Protein AF-0000000067001662 (afdb_homodimer)

Structure (mmCIF, N/CA/C/O backbone):
data_AF-0000000067001662-model_v1
#
loop_
_entity.id
_entity.type
_entity.pdbx_description
1 polymer 'Putative glutathione-dependent formaldehyde-activating'
#
loop_
_atom_site.group_PDB
_atom_site.id
_atom_site.type_symbol
_atom_site.label_atom_id
_atom_site.label_alt_id
_atom_site.label_comp_id
_atom_site.label_asym_id
_atom_site.label_entity_id
_atom_site.label_seq_id
_atom_site.pdbx_PDB_ins_code
_atom_site.Cartn_x
_atom_site.Cartn_y
_atom_site.Cartn_z
_atom_site.occupancy
_atom_site.B_iso_or_equiv
_atom_site.auth_seq_id
_atom_site.auth_comp_id
_atom_site.auth_asym_id
_atom_site.auth_atom_id
_atom_site.pdbx_PDB_model_num
ATOM 1 N N . MET A 1 1 ? -0.352 -7.758 -18.812 1 96.81 1 MET A N 1
ATOM 2 C CA . MET A 1 1 ? -0.428 -6.426 -18.219 1 96.81 1 MET A CA 1
ATOM 3 C C . MET A 1 1 ? 0.962 -5.906 -17.859 1 96.81 1 MET A C 1
ATOM 5 O O . MET A 1 1 ? 1.881 -6.691 -17.625 1 96.81 1 MET A O 1
ATOM 9 N N . GLU A 1 2 ? 1.113 -4.609 -17.844 1 98.06 2 GLU A N 1
ATOM 10 C CA . GLU A 1 2 ? 2.4 -3.961 -17.625 1 98.06 2 GLU A CA 1
ATOM 11 C C . GLU A 1 2 ? 2.256 -2.773 -16.672 1 98.06 2 GLU A C 1
ATOM 13 O O . GLU A 1 2 ? 1.192 -2.152 -16.609 1 98.06 2 GLU A O 1
ATOM 18 N N . GLY A 1 3 ? 3.348 -2.584 -15.922 1 98 3 GLY A N 1
ATOM 19 C CA . GLY A 1 3 ? 3.393 -1.457 -15.008 1 98 3 GLY A CA 1
ATOM 20 C C . GLY A 1 3 ? 4.805 -1.034 -14.648 1 98 3 GLY A C 1
ATOM 21 O O . GLY A 1 3 ? 5.773 -1.695 -15.031 1 98 3 GLY A O 1
ATOM 22 N N . GLU A 1 4 ? 4.918 0.111 -14.094 1 98.06 4 GLU A N 1
ATOM 23 C CA . GLU A 1 4 ? 6.195 0.63 -13.617 1 98.06 4 GLU A CA 1
ATOM 24 C C . GLU A 1 4 ? 6.055 1.269 -12.234 1 98.06 4 GLU A C 1
ATOM 26 O O . GLU A 1 4 ? 4.973 1.723 -11.867 1 98.06 4 GLU A O 1
ATOM 31 N N . CYS A 1 5 ? 7.168 1.217 -11.5 1 97.69 5 CYS A N 1
ATOM 32 C CA . CYS A 1 5 ? 7.133 1.826 -10.18 1 97.69 5 CYS A CA 1
ATOM 33 C C . CYS A 1 5 ? 7.062 3.346 -10.281 1 97.69 5 CYS A C 1
ATOM 35 O O . CYS A 1 5 ? 7.039 3.898 -11.383 1 97.69 5 CYS A O 1
ATOM 37 N N . LEU A 1 6 ? 6.98 3.988 -9.242 1 94.44 6 LEU A N 1
ATOM 38 C CA . LEU A 1 6 ? 6.73 5.422 -9.156 1 94.44 6 LEU A CA 1
ATOM 39 C C . LEU A 1 6 ? 7.848 6.211 -9.828 1 94.44 6 LEU A C 1
ATOM 41 O O . LEU A 1 6 ? 7.586 7.172 -10.555 1 94.44 6 LEU A O 1
ATOM 45 N N . CYS A 1 7 ? 9.086 5.848 -9.617 1 93.69 7 CYS A N 1
ATOM 46 C CA . CYS A 1 7 ? 10.234 6.566 -10.164 1 93.69 7 CYS A CA 1
ATOM 47 C C . CYS A 1 7 ? 10.562 6.078 -11.57 1 93.69 7 CYS A C 1
ATOM 49 O O . CYS A 1 7 ? 11.453 6.613 -12.227 1 93.69 7 CYS A O 1
ATOM 51 N N . LYS A 1 8 ? 9.945 4.98 -11.945 1 95.25 8 LYS A N 1
ATOM 52 C CA . LYS A 1 8 ? 10.047 4.43 -13.289 1 95.25 8 LYS A CA 1
ATOM 53 C C . LYS A 1 8 ? 11.344 3.646 -13.469 1 95.25 8 LYS A C 1
ATOM 55 O O . LYS A 1 8 ? 11.664 3.223 -14.578 1 95.25 8 LYS A O 1
ATOM 60 N N . ALA A 1 9 ? 12.062 3.43 -12.438 1 96.75 9 ALA A N 1
ATOM 61 C CA . ALA A 1 9 ? 13.289 2.646 -12.516 1 96.75 9 ALA A CA 1
ATOM 62 C C . ALA A 1 9 ? 12.984 1.172 -12.766 1 96.75 9 ALA A C 1
ATOM 64 O O . ALA A 1 9 ? 13.797 0.457 -13.359 1 96.75 9 ALA A O 1
ATOM 65 N N . VAL A 1 10 ? 11.852 0.683 -12.336 1 98.44 10 VAL A N 1
ATOM 66 C CA . VAL A 1 10 ? 11.492 -0.726 -12.445 1 98.44 10 VAL A CA 1
ATOM 67 C C . VAL A 1 10 ? 10.211 -0.865 -13.273 1 98.44 10 VAL A C 1
ATOM 69 O O . VAL A 1 10 ? 9.219 -0.192 -13 1 98.44 10 VAL A O 1
ATOM 72 N N . ALA A 1 11 ? 10.258 -1.613 -14.234 1 98.62 11 ALA A N 1
ATOM 73 C CA . ALA A 1 11 ? 9.086 -1.993 -15.023 1 98.62 11 ALA A CA 1
ATOM 74 C C . ALA A 1 11 ? 8.828 -3.492 -14.93 1 98.62 11 ALA A C 1
ATOM 76 O O . ALA A 1 11 ? 9.766 -4.293 -14.875 1 98.62 11 ALA A O 1
ATOM 77 N N . VAL A 1 12 ? 7.578 -3.873 -14.922 1 98.75 12 VAL A N 1
ATOM 78 C CA . VAL A 1 12 ? 7.16 -5.266 -14.812 1 98.75 12 VAL A CA 1
ATOM 79 C C . VAL A 1 12 ? 6.141 -5.586 -15.906 1 98.75 12 VAL A C 1
ATOM 81 O O . VAL A 1 12 ? 5.238 -4.785 -16.172 1 98.75 12 VAL A O 1
ATOM 84 N N . LYS A 1 13 ? 6.293 -6.652 -16.469 1 98.69 13 LYS A N 1
ATOM 85 C CA . LYS A 1 13 ? 5.363 -7.152 -17.484 1 98.69 13 LYS A CA 1
ATOM 86 C C . LYS A 1 13 ? 4.875 -8.555 -17.125 1 98.69 13 LYS A C 1
ATOM 88 O O . LYS A 1 13 ? 5.68 -9.43 -16.812 1 98.69 13 LYS A O 1
ATOM 93 N N . VAL A 1 14 ? 3.572 -8.734 -17.156 1 98.44 14 VAL A N 1
ATOM 94 C CA . VAL A 1 14 ? 2.955 -10.031 -16.891 1 98.44 14 VAL A CA 1
ATOM 95 C C . VAL A 1 14 ? 2.365 -10.602 -18.172 1 98.44 14 VAL A C 1
ATOM 97 O O . VAL A 1 14 ? 1.503 -9.984 -18.797 1 98.44 14 VAL A O 1
ATOM 100 N N . ASN A 1 15 ? 2.877 -11.812 -18.531 1 97.88 15 ASN A N 1
ATOM 101 C CA . ASN A 1 15 ? 2.41 -12.5 -19.719 1 97.88 15 ASN A CA 1
ATOM 102 C C . ASN A 1 15 ? 1.449 -13.633 -19.375 1 97.88 15 ASN A C 1
ATOM 104 O O . ASN A 1 15 ? 1.864 -14.789 -19.25 1 97.88 15 ASN A O 1
ATOM 108 N N . ASP A 1 16 ? 0.261 -13.344 -19.219 1 96.12 16 ASP A N 1
ATOM 109 C CA . ASP A 1 16 ? -0.825 -14.281 -18.953 1 96.12 16 ASP A CA 1
ATOM 110 C C . ASP A 1 16 ? -2.109 -13.852 -19.656 1 96.12 16 ASP A C 1
ATOM 112 O O . ASP A 1 16 ? -2.688 -12.812 -19.328 1 96.12 16 ASP A O 1
ATOM 116 N N . ASP A 1 17 ? -2.607 -14.617 -20.516 1 92.19 17 ASP A N 1
ATOM 117 C CA . ASP A 1 17 ? -3.74 -14.266 -21.375 1 92.19 17 ASP A CA 1
ATOM 118 C C . ASP A 1 17 ? -5.062 -14.445 -20.625 1 92.19 17 ASP A C 1
ATOM 120 O O . ASP A 1 17 ? -6.121 -14.07 -21.125 1 92.19 17 ASP A O 1
ATOM 124 N N . ASN A 1 18 ? -5.004 -14.922 -19.484 1 92.75 18 ASN A N 1
ATOM 125 C CA . ASN A 1 18 ? -6.238 -15.219 -18.766 1 92.75 18 ASN A CA 1
ATOM 126 C C . ASN A 1 18 ? -6.406 -14.297 -17.547 1 92.75 18 ASN A C 1
ATOM 128 O O . ASN A 1 18 ? -7.227 -14.57 -16.672 1 92.75 18 ASN A O 1
ATOM 132 N N . LEU A 1 19 ? -5.734 -13.195 -17.484 1 94.5 19 LEU A N 1
ATOM 133 C CA . LEU A 1 19 ? -5.789 -12.312 -16.328 1 94.5 19 LEU A CA 1
ATOM 134 C C . LEU A 1 19 ? -7.152 -11.633 -16.219 1 94.5 19 LEU A C 1
ATOM 136 O O . LEU A 1 19 ? -7.637 -11.383 -15.109 1 94.5 19 LEU A O 1
ATOM 140 N N . PHE A 1 20 ? -7.75 -11.336 -17.359 1 94.81 20 PHE A N 1
ATOM 141 C CA . PHE A 1 20 ? -8.977 -10.555 -17.375 1 94.81 20 PHE A CA 1
ATOM 142 C C . PHE A 1 20 ? -10.117 -11.336 -18.016 1 94.81 20 PHE A C 1
ATOM 144 O O . PHE A 1 20 ? -11.047 -10.75 -18.562 1 94.81 20 PHE A O 1
ATOM 151 N N . GLY A 1 21 ? -9.977 -12.633 -17.969 1 91.75 21 GLY A N 1
ATOM 152 C CA . GLY A 1 21 ? -11.031 -13.492 -18.484 1 91.75 21 GLY A CA 1
ATOM 153 C C . GLY A 1 21 ? -12.172 -13.68 -17.5 1 91.75 21 GLY A C 1
ATOM 154 O O . GLY A 1 21 ? -12.445 -12.805 -16.672 1 91.75 21 GLY A O 1
ATOM 155 N N . GLU A 1 22 ? -12.828 -14.766 -17.562 1 91.88 22 GLU A N 1
ATOM 156 C CA . GLU A 1 22 ? -14 -15.047 -16.734 1 91.88 22 GLU A CA 1
ATOM 157 C C . GLU A 1 22 ? -13.602 -15.445 -15.32 1 91.88 22 GLU A C 1
ATOM 159 O O . GLU A 1 22 ? -14.359 -15.234 -14.375 1 91.88 22 GLU A O 1
ATOM 164 N N . GLN A 1 23 ? -12.438 -15.938 -15.312 1 94.12 23 GLN A N 1
ATOM 165 C CA . GLN A 1 23 ? -11.984 -16.391 -14 1 94.12 23 GLN A CA 1
ATOM 166 C C . GLN A 1 23 ? -11.406 -15.234 -13.188 1 94.12 23 GLN A C 1
ATOM 168 O O . GLN A 1 23 ? -10.648 -14.414 -13.719 1 94.12 23 GLN A O 1
ATOM 173 N N . ARG A 1 24 ? -11.773 -15.164 -11.992 1 96.56 24 ARG A N 1
ATOM 174 C CA . ARG A 1 24 ? -11.195 -14.195 -11.062 1 96.56 24 ARG A CA 1
ATOM 175 C C . ARG A 1 24 ? -9.75 -14.547 -10.742 1 96.56 24 ARG A C 1
ATOM 177 O O . ARG A 1 24 ? -9.406 -15.719 -10.578 1 96.56 24 ARG A O 1
ATOM 184 N N . ARG A 1 25 ? -8.938 -13.531 -10.734 1 96.81 25 ARG A N 1
ATOM 185 C CA . ARG A 1 25 ? -7.516 -13.688 -10.445 1 96.81 25 ARG A CA 1
ATOM 186 C C . ARG A 1 25 ? -7.055 -12.688 -9.391 1 96.81 25 ARG A C 1
ATOM 188 O O . ARG A 1 25 ? -7.496 -11.539 -9.391 1 96.81 25 ARG A O 1
ATOM 195 N N . GLY A 1 26 ? -6.234 -13.141 -8.477 1 96.38 26 GLY A N 1
ATOM 196 C CA . GLY A 1 26 ? -5.73 -12.281 -7.414 1 96.38 26 GLY A CA 1
ATOM 197 C C . GLY A 1 26 ? -6.508 -12.414 -6.117 1 96.38 26 GLY A C 1
ATOM 198 O O . GLY A 1 26 ? -7.492 -13.156 -6.051 1 96.38 26 GLY A O 1
ATOM 199 N N . HIS A 1 27 ? -5.992 -11.742 -5.094 1 97.62 27 HIS A N 1
ATOM 200 C CA . HIS A 1 27 ? -6.656 -11.844 -3.799 1 97.62 27 HIS A CA 1
ATOM 201 C C . HIS A 1 27 ? -6.332 -10.641 -2.92 1 97.62 27 HIS A C 1
ATOM 203 O O . HIS A 1 27 ? -5.32 -9.969 -3.129 1 97.62 27 HIS A O 1
ATOM 209 N N . ILE A 1 28 ? -7.211 -10.414 -1.993 1 98.38 28 ILE A N 1
ATOM 210 C CA . ILE A 1 28 ? -7.09 -9.383 -0.973 1 98.38 28 ILE A CA 1
ATOM 211 C C . ILE A 1 28 ? -6.664 -10.008 0.352 1 98.38 28 ILE A C 1
ATOM 213 O O . ILE A 1 28 ? -7.258 -11 0.797 1 98.38 28 ILE A O 1
ATOM 217 N N . CYS A 1 29 ? -5.648 -9.492 0.908 1 97.94 29 CYS A N 1
ATOM 218 C CA . CYS A 1 29 ? -5.172 -10.047 2.172 1 97.94 29 CYS A CA 1
ATOM 219 C C . CYS A 1 29 ? -5.176 -8.984 3.266 1 97.94 29 CYS A C 1
ATOM 221 O O . CYS A 1 29 ? -4.527 -7.945 3.129 1 97.94 29 CYS A O 1
ATOM 223 N N . HIS A 1 30 ? -5.797 -9.234 4.363 1 98.25 30 HIS A N 1
ATOM 224 C CA . HIS A 1 30 ? -5.969 -8.273 5.445 1 98.25 30 HIS A CA 1
ATOM 225 C C . HIS A 1 30 ? -4.996 -8.547 6.586 1 98.25 30 HIS A C 1
ATOM 227 O O . HIS A 1 30 ? -5.141 -7.992 7.68 1 98.25 30 HIS A O 1
ATOM 233 N N . CYS A 1 31 ? -3.988 -9.414 6.402 1 96.06 31 CYS A N 1
ATOM 234 C CA . CYS A 1 31 ? -3.068 -9.672 7.504 1 96.06 31 CYS A CA 1
ATOM 235 C C . CYS A 1 31 ? -2.234 -8.438 7.824 1 96.06 31 CYS A C 1
ATOM 237 O O . CYS A 1 31 ? -2.16 -7.508 7.02 1 96.06 31 CYS A O 1
ATOM 239 N N . ASN A 1 32 ? -1.614 -8.422 8.93 1 95.31 32 ASN A N 1
ATOM 240 C CA . ASN A 1 32 ? -0.849 -7.27 9.383 1 95.31 32 ASN A CA 1
ATOM 241 C C . ASN A 1 32 ? 0.294 -6.938 8.43 1 95.31 32 ASN A C 1
ATOM 243 O O . ASN A 1 32 ? 0.558 -5.766 8.148 1 95.31 32 ASN A O 1
ATOM 247 N N . ASN A 1 33 ? 0.993 -7.93 7.91 1 94.12 33 ASN A N 1
ATOM 248 C CA . ASN A 1 33 ? 2.125 -7.688 7.023 1 94.12 33 ASN A CA 1
ATOM 249 C C . ASN A 1 33 ? 1.685 -7.031 5.719 1 94.12 33 ASN A C 1
ATOM 251 O O . ASN A 1 33 ? 2.316 -6.082 5.254 1 94.12 33 ASN A O 1
ATOM 255 N N . CYS A 1 34 ? 0.575 -7.5 5.148 1 97.06 34 CYS A N 1
ATOM 256 C CA . CYS A 1 34 ? 0.09 -6.93 3.898 1 97.06 34 CYS A CA 1
ATOM 257 C C . CYS A 1 34 ? -0.397 -5.5 4.105 1 97.06 34 CYS A C 1
ATOM 259 O O . CYS A 1 34 ? -0.227 -4.648 3.229 1 97.06 34 CYS A O 1
ATOM 261 N N . ARG A 1 35 ? -0.987 -5.25 5.285 1 98.19 35 ARG A N 1
ATOM 262 C CA . ARG A 1 35 ? -1.4 -3.887 5.59 1 98.19 35 ARG A CA 1
ATOM 263 C C . ARG A 1 35 ? -0.195 -2.955 5.676 1 98.19 35 ARG A C 1
ATOM 265 O O . ARG A 1 35 ? -0.222 -1.848 5.133 1 98.19 35 ARG A O 1
ATOM 272 N N . LYS A 1 36 ? 0.812 -3.43 6.312 1 97.75 36 LYS A N 1
ATOM 273 C CA . LYS A 1 36 ? 2.014 -2.611 6.449 1 97.75 36 LYS A CA 1
ATOM 274 C C . LYS A 1 36 ? 2.668 -2.363 5.094 1 97.75 36 LYS A C 1
ATOM 276 O O . LYS A 1 36 ? 3.008 -1.227 4.758 1 97.75 36 LYS A O 1
ATOM 281 N N . VAL A 1 37 ? 2.832 -3.391 4.266 1 97.5 37 VAL A N 1
ATOM 282 C CA . VAL A 1 37 ? 3.457 -3.27 2.955 1 97.5 37 VAL A CA 1
ATOM 283 C C . VAL A 1 37 ? 2.646 -2.312 2.082 1 97.5 37 VAL A C 1
ATOM 285 O O . VAL A 1 37 ? 3.213 -1.494 1.355 1 97.5 37 VAL A O 1
ATOM 288 N N . ALA A 1 38 ? 1.345 -2.389 2.199 1 98.44 38 ALA A N 1
ATOM 289 C CA . ALA A 1 38 ? 0.451 -1.574 1.38 1 98.44 38 ALA A CA 1
ATOM 290 C C . ALA A 1 38 ? 0.344 -0.155 1.93 1 98.44 38 ALA A C 1
ATOM 292 O O . ALA A 1 38 ? -0.059 0.766 1.215 1 98.44 38 ALA A O 1
ATOM 293 N N . GLY A 1 39 ? 0.65 0.064 3.201 1 98.25 39 GLY A N 1
ATOM 294 C CA . GLY A 1 39 ? 0.405 1.344 3.848 1 98.25 39 GLY A CA 1
ATOM 295 C C . GLY A 1 39 ? -1.069 1.634 4.055 1 98.25 39 GLY A C 1
ATOM 296 O O . GLY A 1 39 ? -1.484 2.795 4.062 1 98.25 39 GLY A O 1
ATOM 297 N N . GLY A 1 40 ? -1.881 0.619 4.176 1 98.31 40 GLY A N 1
ATOM 298 C CA . GLY A 1 40 ? -3.32 0.812 4.242 1 98.31 40 GLY A CA 1
ATOM 299 C C . GLY A 1 40 ? -4.043 -0.333 4.926 1 98.31 40 GLY A C 1
ATOM 300 O O . GLY A 1 40 ? -3.627 -0.791 5.992 1 98.31 40 GLY A O 1
ATOM 301 N N . ILE A 1 41 ? -5.168 -0.781 4.352 1 98.62 41 ILE A N 1
ATOM 302 C CA . ILE A 1 41 ? -6.066 -1.644 5.109 1 98.62 41 ILE A CA 1
ATOM 303 C C . ILE A 1 41 ? -5.973 -3.076 4.586 1 98.62 41 ILE A C 1
ATOM 305 O O . ILE A 1 41 ? -6.488 -4.008 5.211 1 98.62 41 ILE A O 1
ATOM 309 N N . PHE A 1 42 ? -5.352 -3.357 3.465 1 98.69 42 PHE A N 1
ATOM 310 C CA . PHE A 1 42 ? -5.133 -4.695 2.93 1 98.69 42 PHE A CA 1
ATOM 311 C C . PHE A 1 42 ? -4.121 -4.664 1.791 1 98.69 42 PHE A C 1
ATOM 313 O O . PHE A 1 42 ? -3.797 -3.594 1.272 1 98.69 42 PHE A O 1
ATOM 320 N N . GLY A 1 43 ? -3.584 -5.781 1.473 1 98.44 43 GLY A N 1
ATOM 321 C CA . GLY A 1 43 ? -2.801 -5.965 0.261 1 98.44 43 GLY A CA 1
ATOM 322 C C . GLY A 1 43 ? -3.617 -6.492 -0.903 1 98.44 43 GLY A C 1
ATOM 323 O O . GLY A 1 43 ? -4.609 -7.199 -0.702 1 98.44 43 GLY A O 1
ATOM 324 N N . VAL A 1 44 ? -3.227 -6.129 -2.078 1 98.81 44 VAL A N 1
ATOM 325 C CA . VAL A 1 44 ? -3.791 -6.648 -3.318 1 98.81 44 VAL A CA 1
ATOM 326 C C . VAL A 1 44 ? -2.723 -7.418 -4.094 1 98.81 44 VAL A C 1
ATOM 328 O O . VAL A 1 44 ? -1.737 -6.836 -4.547 1 98.81 44 VAL A O 1
ATOM 331 N N . ASN A 1 45 ? -2.971 -8.711 -4.254 1 98.38 45 ASN A N 1
ATOM 332 C CA . ASN A 1 45 ? -1.897 -9.602 -4.684 1 98.38 45 ASN A CA 1
ATOM 333 C C . ASN A 1 45 ? -2.344 -10.508 -5.828 1 98.38 45 ASN A C 1
ATOM 335 O O . ASN A 1 45 ? -3.533 -10.797 -5.969 1 98.38 45 ASN A O 1
ATOM 339 N N . LEU A 1 46 ? -1.394 -10.922 -6.605 1 98.19 46 LEU A N 1
ATOM 340 C CA . LEU A 1 46 ? -1.577 -11.938 -7.633 1 98.19 46 LEU A CA 1
ATOM 341 C C . LEU A 1 46 ? -0.488 -13 -7.543 1 98.19 46 LEU A C 1
ATOM 343 O O . LEU A 1 46 ? 0.692 -12.703 -7.746 1 98.19 46 LEU A O 1
ATOM 347 N N . THR A 1 47 ? -0.852 -14.18 -7.156 1 96.62 47 THR A N 1
ATOM 348 C CA . THR A 1 47 ? 0.069 -15.305 -7.234 1 96.62 47 THR A CA 1
ATOM 349 C C . THR A 1 47 ? 0.138 -15.852 -8.656 1 96.62 47 THR A C 1
ATOM 351 O O . THR A 1 47 ? -0.884 -16.234 -9.227 1 96.62 47 THR A O 1
ATOM 354 N N . ILE A 1 48 ? 1.321 -15.898 -9.211 1 97.56 48 ILE A N 1
ATOM 355 C CA . ILE A 1 48 ? 1.455 -16.266 -10.617 1 97.56 48 ILE A CA 1
ATOM 356 C C . ILE A 1 48 ? 2.783 -16.984 -10.836 1 97.56 48 ILE A C 1
ATOM 358 O O . ILE A 1 48 ? 3.729 -16.812 -10.062 1 97.56 48 ILE A O 1
ATOM 362 N N . GLU A 1 49 ? 2.857 -17.75 -11.844 1 97.38 49 GLU A N 1
ATOM 363 C CA . GLU A 1 49 ? 4.102 -18.422 -12.188 1 97.38 49 GLU A CA 1
ATOM 364 C C . GLU A 1 49 ? 5.211 -17.422 -12.484 1 97.38 49 GLU A C 1
ATOM 366 O O . GLU A 1 49 ? 4.996 -16.453 -13.211 1 97.38 49 GLU A O 1
ATOM 371 N N . GLU A 1 50 ? 6.336 -17.688 -11.969 1 96.94 50 GLU A N 1
ATOM 372 C CA . GLU A 1 50 ? 7.477 -16.781 -12.117 1 96.94 50 GLU A CA 1
ATOM 373 C C . GLU A 1 50 ? 7.84 -16.578 -13.586 1 96.94 50 GLU A C 1
ATOM 375 O O . GLU A 1 50 ? 8.266 -15.5 -13.984 1 96.94 50 GLU A O 1
ATOM 380 N N . GLU A 1 51 ? 7.676 -17.609 -14.438 1 97.44 51 GLU A N 1
ATOM 381 C CA . GLU A 1 51 ? 8.062 -17.547 -15.844 1 97.44 51 GLU A CA 1
ATOM 382 C C . GLU A 1 51 ? 7.184 -16.578 -16.625 1 97.44 51 GLU A C 1
ATOM 384 O O . GLU A 1 51 ? 7.527 -16.172 -17.734 1 97.44 51 GLU A O 1
ATOM 389 N N . LYS A 1 52 ? 6.059 -16.203 -16.078 1 98.44 52 LYS A N 1
ATOM 390 C CA . LYS A 1 52 ? 5.141 -15.297 -16.766 1 98.44 52 LYS A CA 1
ATOM 391 C C . LYS A 1 52 ? 5.434 -13.836 -16.422 1 98.44 52 LYS A C 1
ATOM 393 O O . LYS A 1 52 ? 4.77 -12.93 -16.906 1 98.44 52 LYS A O 1
ATOM 398 N N . VAL A 1 53 ? 6.395 -13.609 -15.586 1 98.44 53 VAL A N 1
ATOM 399 C CA . VAL A 1 53 ? 6.727 -12.266 -15.125 1 98.44 53 VAL A CA 1
ATOM 400 C C . VAL A 1 53 ? 8.086 -11.852 -15.688 1 98.44 53 VAL A C 1
ATOM 402 O O . VAL A 1 53 ? 9.078 -12.57 -15.523 1 98.44 53 VAL A O 1
ATOM 405 N N . GLU A 1 54 ? 8.078 -10.695 -16.297 1 98.25 54 GLU A N 1
ATOM 406 C CA . GLU A 1 54 ? 9.305 -10.133 -16.859 1 98.25 54 GLU A CA 1
ATOM 407 C C . GLU A 1 54 ? 9.602 -8.75 -16.266 1 98.25 54 GLU A C 1
ATOM 409 O O . GLU A 1 54 ? 8.68 -8.023 -15.906 1 98.25 54 GLU A O 1
ATOM 414 N N . PHE A 1 55 ? 10.828 -8.438 -16.219 1 98.19 55 PHE A N 1
ATOM 415 C CA . PHE A 1 55 ? 11.297 -7.113 -15.844 1 98.19 55 PHE A CA 1
ATOM 416 C C . PHE A 1 55 ? 12.039 -6.453 -17 1 98.19 55 PHE A C 1
ATOM 418 O O . PHE A 1 55 ? 13.266 -6.484 -17.062 1 98.19 55 PHE A O 1
ATOM 425 N N . PRO A 1 56 ? 11.305 -5.84 -17.844 1 98.12 56 PRO A N 1
ATOM 426 C CA . PRO A 1 56 ? 11.953 -5.191 -19 1 98.12 56 PRO A CA 1
ATOM 427 C C . PRO A 1 56 ? 13 -4.16 -18.578 1 98.12 56 PRO A C 1
ATOM 429 O O . PRO A 1 56 ? 13.914 -3.861 -19.359 1 98.12 56 PRO A O 1
ATOM 432 N N . LYS A 1 57 ? 12.789 -3.617 -17.344 1 96.38 57 LYS A N 1
ATOM 433 C CA . LYS A 1 57 ? 13.711 -2.6 -16.859 1 96.38 57 LYS A CA 1
ATOM 434 C C . LYS A 1 57 ? 13.844 -2.658 -15.336 1 96.38 57 LYS A C 1
ATOM 436 O O . LYS A 1 57 ? 12.852 -2.869 -14.633 1 96.38 57 LYS A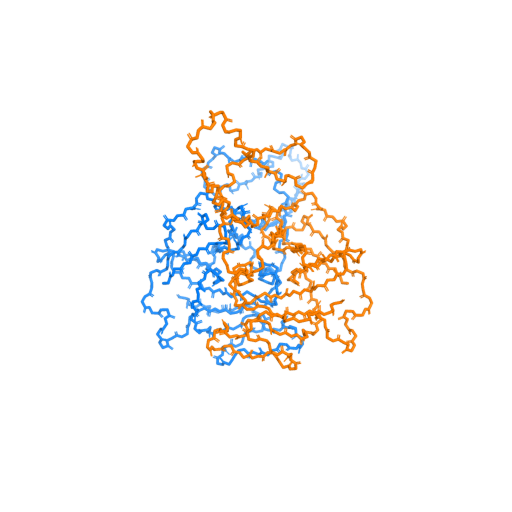 O 1
ATOM 441 N N . GLY A 1 58 ? 15.133 -2.512 -14.828 1 96.62 58 GLY A N 1
ATOM 442 C CA . GLY A 1 58 ? 15.344 -2.08 -13.453 1 96.62 58 GLY A CA 1
ATOM 443 C C . GLY A 1 58 ? 15.367 -3.229 -12.461 1 96.62 58 GLY A C 1
ATOM 444 O O . GLY A 1 58 ? 15.141 -3.025 -11.266 1 96.62 58 GLY A O 1
ATOM 445 N N . LYS A 1 59 ? 15.523 -4.449 -12.93 1 94.25 59 LYS A N 1
ATOM 446 C CA . LYS A 1 59 ? 15.609 -5.566 -11.992 1 94.25 59 LYS A CA 1
ATOM 447 C C . LYS A 1 59 ? 16.703 -5.328 -10.945 1 94.25 59 LYS A C 1
ATOM 449 O O . LYS A 1 59 ? 16.547 -5.73 -9.789 1 94.25 59 LYS A O 1
ATOM 454 N N . ASP A 1 60 ? 17.75 -4.594 -11.297 1 95.44 60 ASP A N 1
ATOM 455 C CA . ASP A 1 60 ? 18.875 -4.312 -10.406 1 95.44 60 ASP A CA 1
ATOM 456 C C . ASP A 1 60 ? 18.516 -3.234 -9.391 1 95.44 60 ASP A C 1
ATOM 458 O O . ASP A 1 60 ? 19.25 -2.994 -8.438 1 95.44 60 ASP A O 1
ATOM 462 N N . ASN A 1 61 ? 17.406 -2.604 -9.547 1 97.56 61 ASN A N 1
ATOM 463 C CA . ASN A 1 61 ? 16.969 -1.561 -8.625 1 97.56 61 ASN A CA 1
ATOM 464 C C . ASN A 1 61 ? 15.938 -2.092 -7.625 1 97.56 61 ASN A C 1
ATOM 466 O O . ASN A 1 61 ? 15.258 -1.312 -6.953 1 97.56 61 ASN A O 1
ATOM 470 N N . ILE A 1 62 ? 15.805 -3.361 -7.598 1 97.94 62 ILE A N 1
ATOM 471 C CA . ILE A 1 62 ? 14.891 -4.016 -6.664 1 97.94 62 ILE A CA 1
ATOM 472 C C . ILE A 1 62 ? 15.664 -4.5 -5.441 1 97.94 62 ILE A C 1
ATOM 474 O O . ILE A 1 62 ? 16.672 -5.207 -5.574 1 97.94 62 ILE A O 1
ATOM 478 N N . LYS A 1 63 ? 15.234 -4.086 -4.277 1 97.25 63 LYS A N 1
ATOM 479 C CA . LYS A 1 63 ? 15.836 -4.504 -3.014 1 97.25 63 LYS A CA 1
ATOM 480 C C . LYS A 1 63 ? 14.977 -5.555 -2.318 1 97.25 63 LYS A C 1
ATOM 482 O O . LYS A 1 63 ? 13.742 -5.484 -2.354 1 97.25 63 LYS A O 1
ATOM 487 N N . ALA A 1 64 ? 15.617 -6.477 -1.672 1 95.19 64 ALA A N 1
ATOM 488 C CA . ALA A 1 64 ? 14.938 -7.555 -0.959 1 95.19 64 ALA A CA 1
ATOM 489 C C . ALA A 1 64 ? 14.961 -7.316 0.548 1 95.19 64 ALA A C 1
ATOM 491 O O . ALA A 1 64 ? 15.969 -6.848 1.091 1 95.19 64 ALA A O 1
ATOM 492 N N . TYR A 1 65 ? 13.875 -7.559 1.146 1 94.19 65 TYR A N 1
ATOM 493 C CA . TYR A 1 65 ? 13.766 -7.668 2.596 1 94.19 65 TYR A CA 1
ATOM 494 C C . TYR A 1 65 ? 13.328 -9.07 3.004 1 94.19 65 TYR A C 1
ATOM 496 O O . TYR A 1 65 ? 12.258 -9.531 2.598 1 94.19 65 TYR A O 1
ATOM 504 N N . THR A 1 66 ? 14.195 -9.719 3.73 1 86.38 66 THR A N 1
ATOM 505 C CA . THR A 1 66 ? 13.906 -11.086 4.152 1 86.38 66 THR A CA 1
ATOM 506 C C . THR A 1 66 ? 13.516 -11.125 5.629 1 86.38 66 THR A C 1
ATOM 508 O O . THR A 1 66 ? 14.203 -10.547 6.473 1 86.38 66 THR A O 1
ATOM 511 N N . VAL A 1 67 ? 12.336 -11.625 5.812 1 69.19 67 VAL A N 1
ATOM 512 C CA . VAL A 1 67 ? 11.867 -11.781 7.188 1 69.19 67 VAL A CA 1
ATOM 513 C C . VAL A 1 67 ? 12.453 -13.055 7.793 1 69.19 67 VAL A C 1
ATOM 515 O O . VAL A 1 67 ? 12.344 -14.133 7.207 1 69.19 67 VAL A O 1
ATOM 518 N N . SER A 1 68 ? 13.562 -12.953 8.562 1 52.44 68 SER A N 1
ATOM 519 C CA . SER A 1 68 ? 14.219 -14.125 9.133 1 52.44 68 SER A CA 1
ATOM 520 C C . SER A 1 68 ? 13.375 -14.75 10.234 1 52.44 68 SER A C 1
ATOM 522 O O . SER A 1 68 ? 12.734 -14.031 11.008 1 52.44 68 SER A O 1
ATOM 524 N N . LEU A 1 69 ? 12.734 -15.852 9.938 1 47.53 69 LEU A N 1
ATOM 525 C CA . LEU A 1 69 ? 12.172 -16.625 11.031 1 47.53 69 LEU A CA 1
ATOM 526 C C . LEU A 1 69 ? 13.203 -16.859 12.133 1 47.53 69 LEU A C 1
ATOM 528 O O . LEU A 1 69 ? 14.336 -17.25 11.852 1 47.53 69 LEU A O 1
ATOM 532 N N . SER A 1 70 ? 13.234 -16.062 13.008 1 39.72 70 SER A N 1
ATOM 533 C CA . SER A 1 70 ? 14.047 -16.484 14.141 1 39.72 70 SER A CA 1
ATOM 534 C C . SER A 1 70 ? 13.758 -17.922 14.531 1 39.72 70 SER A C 1
ATOM 536 O O . SER A 1 70 ? 12.664 -18.25 15 1 39.72 70 SER A O 1
ATOM 538 N N . MET A 1 71 ? 13.945 -18.938 13.742 1 35.72 71 MET A N 1
ATOM 539 C CA . MET A 1 71 ? 14.023 -20.203 14.477 1 35.72 71 MET A CA 1
ATOM 540 C C . MET A 1 71 ? 14.805 -20.016 15.773 1 35.72 71 MET A C 1
ATOM 542 O O . MET A 1 71 ? 15.891 -19.422 15.773 1 35.72 71 MET A O 1
ATOM 546 N N . HIS A 1 72 ? 14.031 -19.672 16.781 1 34.56 72 HIS A N 1
ATOM 547 C CA . HIS A 1 72 ? 14.602 -19.938 18.109 1 34.56 72 HIS A CA 1
ATOM 548 C C . HIS A 1 72 ? 15.445 -21.203 18.109 1 34.56 72 HIS A C 1
ATOM 550 O O . HIS A 1 72 ? 14.906 -22.312 18.125 1 34.56 72 HIS A O 1
ATOM 556 N N . LEU A 1 73 ? 16.359 -21.312 17.281 1 32.09 73 LEU A N 1
ATOM 557 C CA . LEU A 1 73 ? 17.234 -22.422 17.656 1 32.09 73 LEU A CA 1
ATOM 558 C C . LEU A 1 73 ? 17.719 -22.25 19.094 1 32.09 73 LEU A C 1
ATOM 560 O O . LEU A 1 73 ? 18.438 -21.312 19.406 1 32.09 73 LEU A O 1
ATOM 564 N N . ILE A 1 74 ? 16.766 -22.328 19.938 1 30.83 74 ILE A N 1
ATOM 565 C CA . ILE A 1 74 ? 17.219 -22.609 21.297 1 30.83 74 ILE A CA 1
ATOM 566 C C . ILE A 1 74 ? 18.328 -23.656 21.266 1 30.83 74 ILE A C 1
ATOM 568 O O . ILE A 1 74 ? 18.094 -24.797 20.859 1 30.83 74 ILE A O 1
ATOM 572 N N . ALA A 1 75 ? 19.5 -23.234 20.828 1 29.75 75 ALA A N 1
ATOM 573 C CA . ALA A 1 75 ? 20.578 -24.141 21.188 1 29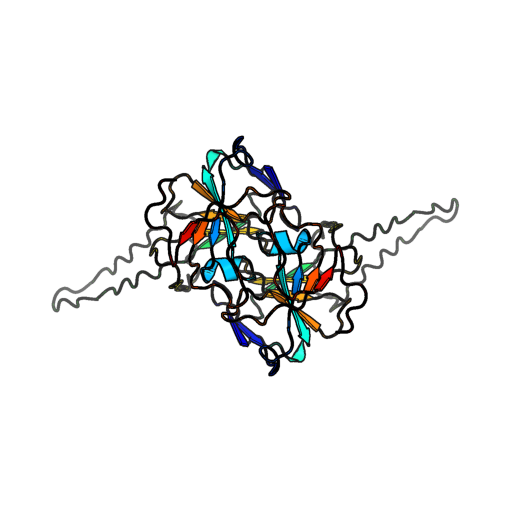.75 75 ALA A CA 1
ATOM 574 C C . ALA A 1 75 ? 20.5 -24.547 22.656 1 29.75 75 ALA A C 1
ATOM 576 O O . ALA A 1 75 ? 20.641 -23.703 23.547 1 29.75 75 ALA A O 1
ATOM 577 N N . ILE A 1 76 ? 19.422 -25.25 22.875 1 29.48 76 ILE A N 1
ATOM 578 C CA . ILE A 1 76 ? 19.531 -25.891 24.188 1 29.48 76 ILE A CA 1
ATOM 579 C C . ILE A 1 76 ? 20.891 -26.547 24.344 1 29.48 76 ILE A C 1
ATOM 581 O O . ILE A 1 76 ? 21.234 -27.453 23.562 1 29.48 76 ILE A O 1
ATOM 585 N N . TYR A 1 77 ? 21.781 -25.656 24.656 1 31.86 77 TYR A N 1
ATOM 586 C CA . TYR A 1 77 ? 23.016 -26.266 25.188 1 31.86 77 TYR A CA 1
ATOM 587 C C . TYR A 1 77 ? 22.688 -27.359 26.188 1 31.86 77 TYR A C 1
ATOM 589 O O . TYR A 1 77 ? 22.188 -27.094 27.281 1 31.86 77 TYR A O 1
ATOM 597 N N . LEU A 1 78 ? 22.125 -28.438 25.641 1 33.56 78 LEU A N 1
ATOM 598 C CA . LEU A 1 78 ? 22.219 -29.547 26.578 1 33.56 78 LEU A CA 1
ATOM 599 C C . LEU A 1 78 ? 23.641 -29.719 27.078 1 33.56 78 LEU A C 1
ATOM 601 O O . LEU A 1 78 ? 24.547 -29.984 26.266 1 33.56 78 LEU A O 1
ATOM 605 N N . SER A 1 79 ? 23.969 -28.828 27.969 1 34.09 79 SER A N 1
ATOM 606 C CA . SER A 1 79 ? 25.156 -29.141 28.75 1 34.09 79 SER A CA 1
ATOM 607 C C . SER A 1 79 ? 25.219 -30.625 29.094 1 34.09 79 SER A C 1
ATOM 609 O O . SER A 1 79 ? 24.359 -31.125 29.828 1 34.09 79 SER A O 1
ATOM 611 N N . SER A 1 80 ? 25.375 -31.516 28.031 1 33 80 SER A N 1
ATOM 612 C CA . SER A 1 80 ? 25.844 -32.719 28.719 1 33 80 SER A CA 1
ATOM 613 C C . SER A 1 80 ? 26.953 -32.406 29.703 1 33 80 SER A C 1
ATOM 615 O O . SER A 1 80 ? 27.766 -31.5 29.453 1 33 80 SER A O 1
ATOM 617 N N . PRO A 1 81 ? 26.875 -32.875 31 1 37.91 81 PRO A N 1
ATOM 618 C CA . PRO A 1 81 ? 27.969 -32.688 31.969 1 37.91 81 PRO A CA 1
ATOM 619 C C . PRO A 1 81 ? 29.344 -32.781 31.328 1 37.91 81 PRO A C 1
ATOM 621 O O . PRO A 1 81 ? 30.25 -32 31.688 1 37.91 81 PRO A O 1
ATOM 624 N N . SER A 1 82 ? 29.703 -33.938 30.828 1 35.06 82 SER A N 1
ATOM 625 C CA . SER A 1 82 ? 31.125 -34.281 30.812 1 35.06 82 SER A CA 1
ATOM 626 C C . SER A 1 82 ? 31.844 -33.594 29.656 1 35.06 82 SER A C 1
ATOM 628 O O . SER A 1 82 ? 33.031 -33.344 29.719 1 35.06 82 SER A O 1
ATOM 630 N N . ALA A 1 83 ? 31.594 -33.938 28.234 1 34.41 83 ALA A N 1
ATOM 631 C CA . ALA A 1 83 ? 32.75 -33.75 27.359 1 34.41 83 ALA A CA 1
ATOM 632 C C . ALA A 1 83 ? 32.906 -32.281 26.969 1 34.41 83 ALA A C 1
ATOM 634 O O . ALA A 1 83 ? 31.938 -31.562 26.844 1 34.41 83 ALA A O 1
ATOM 635 N N . PRO A 1 84 ? 34.156 -31.672 26.984 1 35.09 84 PRO A N 1
ATOM 636 C CA . PRO A 1 84 ? 34.625 -30.281 26.891 1 35.09 84 PRO A CA 1
ATOM 637 C C . PRO A 1 84 ? 34.062 -29.562 25.672 1 35.09 84 PRO A C 1
ATOM 639 O O . PRO A 1 84 ? 33.594 -28.422 25.781 1 35.09 84 PRO A O 1
ATOM 642 N N . HIS A 1 85 ? 34.594 -29.844 24.453 1 33.59 85 HIS A N 1
ATOM 643 C CA . HIS A 1 85 ? 34.75 -28.969 23.281 1 33.59 85 HIS A CA 1
ATOM 644 C C . HIS A 1 85 ? 33.438 -28.891 22.484 1 33.59 85 HIS A C 1
ATOM 646 O O . HIS A 1 85 ? 33.094 -29.828 21.75 1 33.59 85 HIS A O 1
ATOM 652 N N . ARG A 1 86 ? 32.344 -28.516 23.047 1 33.56 86 ARG A N 1
ATOM 653 C CA . ARG A 1 86 ? 31.078 -28.531 22.344 1 33.56 86 ARG A CA 1
ATOM 654 C C . ARG A 1 86 ? 31.125 -27.641 21.109 1 33.56 86 ARG A C 1
ATOM 656 O O . ARG A 1 86 ? 31.375 -26.438 21.219 1 33.56 86 ARG A O 1
ATOM 663 N N . HIS A 1 87 ? 31.578 -28.25 19.969 1 30.98 87 HIS A N 1
ATOM 664 C CA . HIS A 1 87 ? 31.547 -27.547 18.688 1 30.98 87 HIS A CA 1
ATOM 665 C C . HIS A 1 87 ? 30.141 -27.047 18.359 1 30.98 87 HIS A C 1
ATOM 667 O O . HIS A 1 87 ? 29.188 -27.828 18.391 1 30.98 87 HIS A O 1
ATOM 673 N N . LEU A 1 88 ? 29.719 -25.938 18.797 1 32.91 88 LEU A N 1
ATOM 674 C CA . LEU A 1 88 ? 28.531 -25.203 18.391 1 32.91 88 LEU A CA 1
ATOM 675 C C . LEU A 1 88 ? 28.422 -25.125 16.875 1 32.91 88 LEU A C 1
ATOM 677 O O . LEU A 1 88 ? 29.266 -24.5 16.219 1 32.91 88 LEU A O 1
ATOM 681 N N . HIS A 1 89 ? 28.047 -26.266 16.219 1 28.16 89 HIS A N 1
ATOM 682 C CA . HIS A 1 89 ? 27.891 -26.125 14.781 1 28.16 89 HIS A CA 1
ATOM 683 C C . HIS A 1 89 ? 26.672 -25.266 14.445 1 28.16 89 HIS A C 1
ATOM 685 O O . HIS A 1 89 ? 25.531 -25.641 14.758 1 28.16 89 HIS A O 1
ATOM 691 N N . LEU A 1 90 ? 26.734 -24.016 14.57 1 30.27 90 LEU A N 1
ATOM 692 C CA . LEU A 1 90 ? 25.75 -23.094 13.984 1 30.27 90 LEU A CA 1
ATOM 693 C C . LEU A 1 90 ? 25.609 -23.328 12.484 1 30.27 90 LEU A C 1
ATOM 695 O O . LEU A 1 90 ? 26.578 -23.172 11.734 1 30.27 90 LEU A O 1
ATOM 699 N N . ILE A 1 91 ? 24.859 -24.25 12 1 28.02 91 ILE A N 1
ATOM 700 C CA . ILE A 1 91 ? 24.641 -24.469 10.57 1 28.02 91 ILE A CA 1
ATOM 701 C C . ILE A 1 91 ? 23.859 -23.297 9.984 1 28.02 91 ILE A C 1
ATOM 703 O O . ILE A 1 91 ? 22.703 -23.062 10.359 1 28.02 91 ILE A O 1
ATOM 707 N N . ALA A 1 92 ? 24.422 -22.141 9.695 1 30.86 92 ALA A N 1
ATOM 708 C CA . ALA A 1 92 ? 23.859 -21.078 8.859 1 30.86 92 ALA A CA 1
ATOM 709 C C . ALA A 1 92 ? 23.578 -21.578 7.449 1 30.86 92 ALA A C 1
ATOM 711 O O . ALA A 1 92 ? 24.469 -22.109 6.777 1 30.86 92 ALA A O 1
ATOM 712 N N . ILE A 1 93 ? 22.438 -22.078 7.16 1 29.09 93 ILE A N 1
ATOM 713 C CA . ILE A 1 93 ? 22.125 -22.516 5.805 1 29.09 93 ILE A CA 1
ATOM 714 C C . ILE A 1 93 ? 22.078 -21.312 4.871 1 29.09 93 ILE A C 1
ATOM 716 O O . ILE A 1 93 ? 21.234 -20.422 5.027 1 29.09 93 ILE A O 1
ATOM 720 N N . CYS A 1 94 ? 23.156 -20.781 4.559 1 31.36 94 CYS A N 1
ATOM 721 C CA . CYS A 1 94 ? 23.281 -19.844 3.453 1 31.36 94 CYS A CA 1
ATOM 722 C C . CYS A 1 94 ? 22.75 -20.453 2.156 1 31.36 94 CYS A C 1
ATOM 724 O O . CYS A 1 94 ? 23.266 -21.469 1.697 1 31.36 94 CYS A O 1
ATOM 726 N N . VAL A 1 95 ? 21.438 -20.234 1.792 1 30.64 95 VAL A N 1
ATOM 727 C CA . VAL A 1 95 ? 20.953 -20.844 0.55 1 30.64 95 VAL A CA 1
ATOM 728 C C . VAL A 1 95 ? 21.906 -20.484 -0.592 1 30.64 95 VAL A C 1
ATOM 730 O O . VAL A 1 95 ? 22.312 -21.344 -1.374 1 30.64 95 VAL A O 1
ATOM 733 N N . SER A 1 96 ? 21.781 -19.188 -1.395 1 31.73 96 SER A N 1
ATOM 734 C CA . SER A 1 96 ? 22.562 -19.203 -2.623 1 31.73 96 SER A CA 1
ATOM 735 C C . SER A 1 96 ? 24.062 -19.234 -2.32 1 31.73 96 SER A C 1
ATOM 737 O O . SER A 1 96 ? 24.453 -19.375 -1.162 1 31.73 96 SER A O 1
ATOM 739 N N . SER A 1 97 ? 24.984 -18.328 -3.322 1 31.25 97 SER A N 1
ATOM 740 C CA . SER A 1 97 ? 26.438 -18.5 -3.389 1 31.25 97 SER A CA 1
ATOM 741 C C . SER A 1 97 ? 27.109 -17.969 -2.131 1 31.25 97 SER A C 1
ATOM 743 O O . SER A 1 97 ? 26.656 -16.984 -1.538 1 31.25 97 SER A O 1
ATOM 745 N N . PRO A 1 98 ? 28.125 -18.703 -1.544 1 32.59 98 PRO A N 1
ATOM 746 C CA . PRO A 1 98 ? 29 -18.547 -0.388 1 32.59 98 PRO A CA 1
ATOM 747 C C . PRO A 1 98 ? 29.562 -17.141 -0.266 1 32.59 98 PRO A C 1
ATOM 749 O O . PRO A 1 98 ? 29.906 -16.688 0.837 1 32.59 98 PRO A O 1
ATOM 752 N N . SER A 1 99 ? 30.109 -16.594 -1.378 1 32.91 99 SER A N 1
ATOM 753 C CA . SER A 1 99 ? 31.078 -15.5 -1.207 1 32.91 99 SER A CA 1
ATOM 754 C C . SER A 1 99 ? 30.453 -14.336 -0.441 1 32.91 99 SER A C 1
ATOM 756 O O . SER A 1 99 ? 31.125 -13.695 0.374 1 32.91 99 SER A O 1
ATOM 758 N N . ASN A 1 100 ? 29.547 -13.523 -1.015 1 30.17 100 ASN A N 1
ATOM 759 C CA . ASN A 1 100 ? 29.172 -12.234 -0.452 1 30.17 100 ASN A CA 1
ATOM 760 C C . ASN A 1 100 ? 28.203 -12.391 0.72 1 30.17 100 ASN A C 1
ATOM 762 O O . ASN A 1 100 ? 27.016 -12.047 0.613 1 30.17 100 ASN A O 1
ATOM 766 N N . CYS A 1 101 ? 28.297 -13.477 1.444 1 30.36 101 CYS A N 1
ATOM 767 C CA . CYS A 1 101 ? 27.484 -13.641 2.645 1 30.36 101 CYS A CA 1
ATOM 768 C C . CYS A 1 101 ? 27.797 -12.562 3.672 1 30.36 101 CYS A C 1
ATOM 770 O O . CYS A 1 101 ? 28.844 -12.609 4.336 1 30.36 101 CYS A O 1
ATOM 772 N N . ALA A 1 102 ? 27.797 -11.258 3.225 1 28.75 102 ALA A N 1
ATOM 773 C CA . ALA A 1 102 ? 28.031 -10.281 4.285 1 28.75 102 ALA A CA 1
ATOM 774 C C . ALA A 1 102 ? 27.219 -10.617 5.535 1 28.75 102 ALA A C 1
ATOM 776 O O . ALA A 1 102 ? 26.047 -10.977 5.441 1 28.75 102 ALA A O 1
ATOM 777 N N . LEU A 1 103 ? 27.797 -11.031 6.621 1 29.64 103 LEU A N 1
ATOM 778 C CA . LEU A 1 103 ? 27.359 -11.148 8 1 29.64 103 LEU A CA 1
ATOM 779 C C . LEU A 1 103 ? 26.469 -9.961 8.383 1 29.64 103 LEU A C 1
ATOM 781 O O . LEU A 1 103 ? 26.969 -8.891 8.719 1 29.64 103 LEU A O 1
ATOM 785 N N . THR A 1 104 ? 25.891 -9.266 7.441 1 29.64 104 THR A N 1
ATOM 786 C CA . THR A 1 104 ? 25.156 -8.148 8.039 1 29.64 104 THR A CA 1
ATOM 787 C C . THR A 1 104 ? 24.312 -8.625 9.211 1 29.64 104 THR A C 1
ATOM 789 O O . THR A 1 104 ? 23.891 -9.781 9.258 1 29.64 104 THR A O 1
ATOM 792 N N . HIS A 1 105 ? 24.578 -7.945 10.398 1 30.3 105 HIS A N 1
ATOM 793 C CA . HIS A 1 105 ? 23.844 -8.023 11.664 1 30.3 105 HIS A CA 1
ATOM 794 C C . HIS A 1 105 ? 22.359 -8.328 11.422 1 30.3 105 HIS A C 1
ATOM 796 O O . HIS A 1 105 ? 21.625 -7.484 10.906 1 30.3 105 HIS A O 1
ATOM 802 N N . MET A 1 106 ? 22.125 -9.492 10.867 1 30.47 106 MET A N 1
ATOM 803 C CA . MET A 1 106 ? 20.797 -10 10.586 1 30.47 106 MET A CA 1
ATOM 804 C C . MET A 1 106 ? 19.875 -9.82 11.789 1 30.47 106 MET A C 1
ATOM 806 O O . MET A 1 106 ? 20.031 -10.5 12.805 1 30.47 106 MET A O 1
ATOM 810 N N . MET A 1 107 ? 19.781 -8.602 12.266 1 30.17 107 MET A N 1
ATOM 811 C CA . MET A 1 107 ? 18.734 -8.422 13.281 1 30.17 107 MET A CA 1
ATOM 812 C C . MET A 1 107 ? 17.484 -9.211 12.922 1 30.17 107 MET A C 1
ATOM 814 O O . MET A 1 107 ? 17.047 -9.203 11.766 1 30.17 107 MET A O 1
ATOM 818 N N . ARG A 1 108 ? 17.344 -10.32 13.594 1 31.48 108 ARG A N 1
ATOM 819 C CA . ARG A 1 108 ? 16.297 -11.336 13.703 1 31.48 108 ARG A CA 1
ATOM 820 C C . ARG A 1 108 ? 14.914 -10.688 13.703 1 31.48 108 ARG A C 1
ATOM 822 O O . ARG A 1 108 ? 14.523 -10.062 14.688 1 31.48 108 ARG A O 1
ATOM 829 N N . MET A 1 109 ? 14.547 -10.023 12.656 1 34.12 109 MET A N 1
ATOM 830 C CA . MET A 1 109 ? 13.203 -9.453 12.758 1 34.12 109 MET A CA 1
ATOM 831 C C . MET A 1 109 ? 12.148 -10.555 12.75 1 34.12 109 MET A C 1
ATOM 833 O O . MET A 1 109 ? 12.195 -11.461 11.914 1 34.12 109 MET A O 1
ATOM 837 N N . HIS A 1 110 ? 11.656 -10.984 13.898 1 35.81 110 HIS A N 1
ATOM 838 C CA . HIS A 1 110 ? 10.523 -11.844 14.219 1 35.81 110 HIS A CA 1
ATOM 839 C C . HIS A 1 110 ? 9.266 -11.398 13.484 1 35.81 110 HIS A C 1
ATOM 841 O O . HIS A 1 110 ? 8.797 -10.273 13.672 1 35.81 110 HIS A O 1
ATOM 847 N N . ASP A 1 111 ? 9.078 -11.922 12.273 1 41.47 111 ASP A N 1
ATOM 848 C CA . ASP A 1 111 ? 7.746 -11.57 11.789 1 41.47 111 ASP A CA 1
ATOM 849 C C . ASP A 1 111 ? 6.699 -12.555 12.305 1 41.47 111 ASP A C 1
ATOM 851 O O . ASP A 1 111 ? 6.539 -13.648 11.766 1 41.47 111 ASP A O 1
ATOM 855 N N . PRO A 1 112 ? 6.285 -12.516 13.5 1 41.22 112 PRO A N 1
ATOM 856 C CA . PRO A 1 112 ? 5.32 -13.477 14.039 1 41.22 112 PRO A CA 1
ATOM 857 C C . PRO A 1 112 ? 4.043 -13.555 13.211 1 41.22 112 PRO A C 1
ATOM 859 O O . PRO A 1 112 ? 3.246 -14.484 13.383 1 41.22 112 PRO A O 1
ATOM 862 N N . ASP A 1 113 ? 3.77 -12.594 12.625 1 43.03 113 ASP A N 1
ATOM 863 C CA . ASP A 1 113 ? 2.371 -12.547 12.203 1 43.03 113 ASP A CA 1
ATOM 864 C C . ASP A 1 113 ? 2.139 -13.406 10.969 1 43.03 113 ASP A C 1
ATOM 866 O O . ASP A 1 113 ? 1.025 -13.461 10.445 1 43.03 113 ASP A O 1
ATOM 870 N N . THR A 1 114 ? 3.197 -13.852 10.234 1 46.69 114 THR A N 1
ATOM 871 C CA . THR A 1 114 ? 2.898 -14.859 9.219 1 46.69 114 THR A CA 1
ATOM 872 C C . THR A 1 114 ? 3.084 -16.266 9.781 1 46.69 114 THR A C 1
ATOM 874 O O . THR A 1 114 ? 4.09 -16.547 10.438 1 46.69 114 THR A O 1
ATOM 877 N N . LEU A 1 115 ? 2.152 -16.859 10.078 1 42.69 115 LEU A N 1
ATOM 878 C CA . LEU A 1 115 ? 2.16 -18.219 10.594 1 42.69 115 LEU A CA 1
ATOM 879 C C . LEU A 1 115 ? 3.232 -19.047 9.898 1 42.69 115 LEU A C 1
ATOM 881 O O . LEU A 1 115 ? 3.494 -20.188 10.297 1 42.69 115 LEU A O 1
ATOM 885 N N . SER A 1 116 ? 3.537 -18.719 8.625 1 44.69 116 SER A N 1
ATOM 886 C CA . SER A 1 116 ? 4.352 -19.781 8.039 1 44.69 116 SER A CA 1
ATOM 887 C C . SER A 1 116 ? 5.832 -19.578 8.352 1 44.69 116 SER A C 1
ATOM 889 O O . SER A 1 116 ? 6.324 -18.453 8.336 1 44.69 116 SER A O 1
ATOM 891 N N . GLY A 1 117 ? 6.391 -20.016 9.438 1 47.16 117 GLY A N 1
ATOM 892 C CA . GLY A 1 117 ? 7.797 -20.203 9.758 1 47.16 117 GLY A CA 1
ATOM 893 C C . GLY A 1 117 ? 8.703 -20.031 8.555 1 47.16 117 GLY A C 1
ATOM 894 O O . GLY A 1 117 ? 9.922 -20.219 8.656 1 47.16 117 GLY A O 1
ATOM 895 N N . THR A 1 118 ? 8.211 -20.078 7.336 1 54.41 118 THR A N 1
ATOM 896 C CA . THR A 1 118 ? 9.07 -20.109 6.164 1 54.41 118 THR A CA 1
ATOM 897 C C . THR A 1 118 ? 9.43 -18.688 5.719 1 54.41 118 THR A C 1
ATOM 899 O O . THR A 1 118 ? 8.578 -17.797 5.707 1 54.41 118 THR A O 1
ATOM 902 N N . PRO A 1 119 ? 10.688 -18.453 5.559 1 64.88 119 PRO A N 1
ATOM 903 C CA . PRO A 1 119 ? 11.164 -17.094 5.238 1 64.88 119 PRO A CA 1
ATOM 904 C C . PRO A 1 119 ? 10.461 -16.5 4.02 1 64.88 119 PRO A C 1
ATOM 906 O O . PRO A 1 119 ? 10.344 -17.156 2.986 1 64.88 119 PRO A O 1
ATOM 909 N N . LEU A 1 120 ? 9.609 -15.453 4.074 1 82.31 120 LEU A N 1
ATOM 910 C CA . LEU A 1 120 ? 8.992 -14.648 3.023 1 82.31 120 LEU A CA 1
ATOM 911 C C . LEU A 1 120 ? 9.875 -13.453 2.67 1 82.31 120 LEU A C 1
ATOM 913 O O . LEU A 1 120 ? 10.375 -12.758 3.559 1 82.31 120 LEU A O 1
ATOM 917 N N . GLN A 1 121 ? 10.375 -13.508 1.355 1 91.38 121 GLN A N 1
ATOM 918 C CA . GLN A 1 121 ? 11.125 -12.352 0.864 1 91.38 121 GLN A CA 1
ATOM 919 C C . GLN A 1 121 ? 10.195 -11.344 0.193 1 91.38 121 GLN A C 1
ATOM 921 O O . GLN A 1 121 ? 9.344 -11.719 -0.614 1 91.38 121 GLN A O 1
ATOM 926 N N . ARG A 1 122 ? 10.43 -10.125 0.566 1 95.69 122 ARG A N 1
ATOM 927 C CA . ARG A 1 122 ? 9.688 -9.031 -0.045 1 95.69 122 ARG A CA 1
ATOM 928 C C . ARG A 1 122 ? 10.609 -8.133 -0.86 1 95.69 122 ARG A C 1
ATOM 930 O O . ARG A 1 122 ? 11.734 -7.84 -0.438 1 95.69 122 ARG A O 1
ATOM 937 N N . PHE A 1 123 ? 10.102 -7.727 -2.004 1 97.75 123 PHE A N 1
ATOM 938 C CA . PHE A 1 123 ? 10.914 -6.961 -2.945 1 97.75 123 PHE A CA 1
ATOM 939 C C . PHE A 1 123 ? 10.266 -5.617 -3.244 1 97.75 123 PHE A C 1
ATOM 941 O O . PHE A 1 123 ? 9.062 -5.543 -3.504 1 97.75 123 PHE A O 1
ATOM 948 N N . PHE A 1 124 ? 11.047 -4.559 -3.197 1 98.44 124 PHE A N 1
ATOM 949 C CA . PHE A 1 124 ? 10.547 -3.215 -3.463 1 98.44 124 PHE A CA 1
ATOM 950 C C . PHE A 1 124 ? 11.586 -2.389 -4.203 1 98.44 124 PHE A C 1
ATOM 952 O O . PHE A 1 124 ? 12.773 -2.734 -4.211 1 98.44 124 PHE A O 1
ATOM 959 N N . CYS A 1 125 ? 11.172 -1.377 -4.898 1 98.56 125 CYS A N 1
ATOM 960 C CA . CYS A 1 125 ? 12.102 -0.463 -5.551 1 98.56 125 CYS A CA 1
ATOM 961 C C . CYS A 1 125 ? 12.945 0.284 -4.523 1 98.56 125 CYS A C 1
ATOM 963 O O . CYS A 1 125 ? 12.406 0.945 -3.635 1 98.56 125 CYS A O 1
ATOM 965 N N . GLN A 1 126 ? 14.188 0.212 -4.648 1 97.19 126 GLN A N 1
ATOM 966 C CA . GLN A 1 126 ? 15.055 0.786 -3.627 1 97.19 126 GLN A CA 1
ATOM 967 C C . GLN A 1 126 ? 15.086 2.309 -3.725 1 97.19 126 GLN A C 1
ATOM 969 O O . GLN A 1 126 ? 15.516 2.986 -2.791 1 97.19 126 GLN A O 1
ATOM 974 N N . THR A 1 127 ? 14.617 2.861 -4.852 1 96.31 127 THR A N 1
ATOM 975 C CA . THR A 1 127 ? 14.633 4.309 -5.047 1 96.31 127 THR A CA 1
ATOM 976 C C . THR A 1 127 ? 13.352 4.938 -4.512 1 96.31 127 THR A C 1
ATOM 978 O O . THR A 1 127 ? 13.398 5.895 -3.734 1 96.31 127 THR A O 1
ATOM 981 N N . CYS A 1 128 ? 12.203 4.32 -4.828 1 96.56 128 CYS A N 1
ATOM 982 C CA . CYS A 1 128 ? 10.961 5.004 -4.496 1 96.56 128 CYS A CA 1
ATOM 983 C C . CYS A 1 128 ? 10.164 4.223 -3.457 1 96.56 128 CYS A C 1
ATOM 985 O O . CYS A 1 128 ? 9.117 4.676 -3 1 96.56 128 CYS A O 1
ATOM 987 N N . GLY A 1 129 ? 10.594 3.047 -3.137 1 97.75 129 GLY A N 1
ATOM 988 C CA . GLY A 1 129 ? 10.023 2.309 -2.023 1 97.75 129 GLY A CA 1
ATOM 989 C C . GLY A 1 129 ? 8.805 1.496 -2.41 1 97.75 129 GLY A C 1
ATOM 990 O O . GLY A 1 129 ? 8.273 0.736 -1.597 1 97.75 129 GLY A O 1
ATOM 991 N N . VAL A 1 130 ? 8.344 1.572 -3.633 1 98.31 130 VAL A N 1
ATOM 992 C CA . VAL A 1 130 ? 7.113 0.924 -4.066 1 98.31 130 VAL A CA 1
ATOM 993 C C . VAL A 1 130 ? 7.281 -0.593 -4.012 1 98.31 130 VAL A C 1
ATOM 995 O O . VAL A 1 130 ? 8.297 -1.128 -4.453 1 98.31 130 VAL A O 1
ATOM 998 N N . PRO A 1 131 ? 6.27 -1.283 -3.418 1 98.75 131 PRO A N 1
ATOM 999 C CA . PRO A 1 131 ? 6.359 -2.744 -3.385 1 98.75 131 PRO A CA 1
ATOM 1000 C C . PRO A 1 131 ? 6.148 -3.381 -4.754 1 98.75 131 PRO A C 1
ATOM 1002 O O . PRO A 1 131 ? 5.305 -2.922 -5.531 1 98.75 131 PRO A O 1
ATOM 1005 N N . ILE A 1 132 ? 6.914 -4.449 -5 1 98.62 132 ILE A N 1
ATOM 1006 C CA . ILE A 1 132 ? 6.883 -5.055 -6.324 1 98.62 132 ILE A CA 1
ATOM 1007 C C . ILE A 1 132 ? 6.328 -6.477 -6.227 1 98.62 132 ILE A C 1
ATOM 1009 O O . ILE A 1 132 ? 5.383 -6.828 -6.934 1 98.62 132 ILE A O 1
ATOM 1013 N N . MET A 1 133 ? 6.945 -7.297 -5.379 1 98.25 133 MET A N 1
ATOM 1014 C CA . MET A 1 133 ? 6.539 -8.695 -5.293 1 98.25 133 MET A CA 1
ATOM 1015 C C . MET A 1 133 ? 7.059 -9.336 -4.008 1 98.25 133 MET A C 1
ATOM 1017 O O . MET A 1 133 ? 7.82 -8.719 -3.266 1 98.25 133 MET A O 1
ATOM 1021 N N . SER A 1 134 ? 6.59 -10.492 -3.717 1 96.56 134 SER A N 1
ATOM 1022 C CA . SER A 1 134 ? 7.082 -11.367 -2.658 1 96.56 134 SER A CA 1
ATOM 1023 C C . SER A 1 134 ? 7.316 -12.781 -3.174 1 96.56 134 SER A C 1
ATOM 1025 O O . SER A 1 134 ? 6.68 -13.211 -4.137 1 96.56 134 SER A O 1
ATOM 1027 N N . ILE A 1 135 ? 8.25 -13.438 -2.562 1 92.81 135 ILE A N 1
ATOM 1028 C CA . ILE A 1 135 ? 8.531 -14.844 -2.844 1 92.81 135 ILE A CA 1
ATOM 1029 C C . ILE A 1 135 ? 8.508 -15.641 -1.543 1 92.81 135 ILE A C 1
ATOM 1031 O O . ILE A 1 135 ? 9.078 -15.219 -0.535 1 92.81 135 ILE A O 1
ATOM 1035 N N . THR A 1 136 ? 7.793 -16.656 -1.596 1 86.62 136 THR A N 1
ATOM 1036 C CA . THR A 1 136 ? 7.73 -17.562 -0.452 1 86.62 136 THR A CA 1
ATOM 1037 C C . THR A 1 136 ? 7.98 -19 -0.886 1 86.62 136 THR A C 1
ATOM 1039 O O . THR A 1 136 ? 7.527 -19.422 -1.953 1 86.62 136 THR A O 1
ATOM 1042 N N . PRO A 1 137 ? 8.703 -19.766 -0.076 1 82.12 137 PRO A N 1
ATOM 1043 C CA . PRO A 1 137 ? 8.945 -21.172 -0.407 1 82.12 137 PRO A CA 1
ATOM 1044 C C . PRO A 1 137 ? 7.656 -21.984 -0.478 1 82.12 137 PRO A C 1
ATOM 1046 O O . PRO A 1 137 ? 7.641 -23.078 -1.057 1 82.12 137 PRO A O 1
ATOM 1049 N N . LEU A 1 138 ? 6.602 -21.484 0.056 1 79.56 138 LEU A N 1
ATOM 1050 C CA . LEU A 1 138 ? 5.32 -22.188 0.054 1 79.56 138 LEU A CA 1
ATOM 1051 C C . LEU A 1 138 ? 4.754 -22.281 -1.359 1 79.56 138 LEU A C 1
ATOM 1053 O O . LEU A 1 138 ? 3.967 -23.188 -1.659 1 79.56 138 LEU A O 1
ATOM 1057 N N . TYR A 1 139 ? 5.117 -21.344 -2.174 1 87.06 139 TYR A N 1
ATOM 1058 C CA . TYR A 1 139 ? 4.656 -21.328 -3.559 1 87.06 139 TYR A CA 1
ATOM 1059 C C . TYR A 1 139 ? 5.824 -21.484 -4.523 1 87.06 139 TYR A C 1
ATOM 1061 O O . TYR A 1 139 ? 6.262 -20.531 -5.152 1 87.06 139 TYR A O 1
ATOM 1069 N N . LYS A 1 140 ? 6.238 -22.719 -4.684 1 88.5 140 LYS A N 1
ATOM 1070 C CA . LYS A 1 140 ? 7.395 -22.984 -5.535 1 88.5 140 LYS A CA 1
ATOM 1071 C C . LYS A 1 140 ? 7.109 -22.594 -6.984 1 88.5 140 LYS A C 1
ATOM 1073 O O . LYS A 1 140 ? 6.055 -22.922 -7.523 1 88.5 140 LYS A O 1
ATOM 1078 N N . GLY A 1 141 ? 8.008 -21.906 -7.578 1 93.5 141 GLY A N 1
ATOM 1079 C CA . GLY A 1 141 ? 7.891 -21.547 -8.984 1 93.5 141 GLY A CA 1
ATOM 1080 C C . GLY A 1 141 ? 6.953 -20.375 -9.227 1 93.5 141 GLY A C 1
ATOM 1081 O O . GLY A 1 141 ? 6.645 -20.047 -10.375 1 93.5 141 GLY A O 1
ATOM 1082 N N . LYS A 1 142 ? 6.469 -19.844 -8.117 1 96.38 142 LYS A N 1
ATOM 1083 C CA . LYS A 1 142 ? 5.539 -18.719 -8.25 1 96.38 142 LYS A CA 1
ATOM 1084 C C . LYS A 1 142 ? 6.043 -17.484 -7.504 1 96.38 142 LYS A C 1
ATOM 1086 O O . LYS A 1 142 ? 6.918 -17.594 -6.641 1 96.38 142 LYS A O 1
ATOM 1091 N N . VAL A 1 143 ? 5.562 -16.344 -7.906 1 96.62 143 VAL A N 1
ATOM 1092 C CA . VAL A 1 143 ? 5.777 -15.078 -7.207 1 96.62 143 VAL A CA 1
ATOM 1093 C C . VAL A 1 143 ? 4.434 -14.445 -6.859 1 96.62 143 VAL A C 1
ATOM 1095 O O . VAL A 1 143 ? 3.416 -14.75 -7.48 1 96.62 143 VAL A O 1
ATOM 1098 N N . VAL A 1 144 ? 4.426 -13.703 -5.863 1 97.44 144 VAL A N 1
ATOM 1099 C CA . VAL A 1 144 ? 3.252 -12.93 -5.477 1 97.44 144 VAL A CA 1
ATOM 1100 C C . VAL A 1 144 ? 3.457 -11.461 -5.848 1 97.44 144 VAL A C 1
ATOM 1102 O O . VAL A 1 144 ? 4.211 -10.75 -5.184 1 97.44 144 V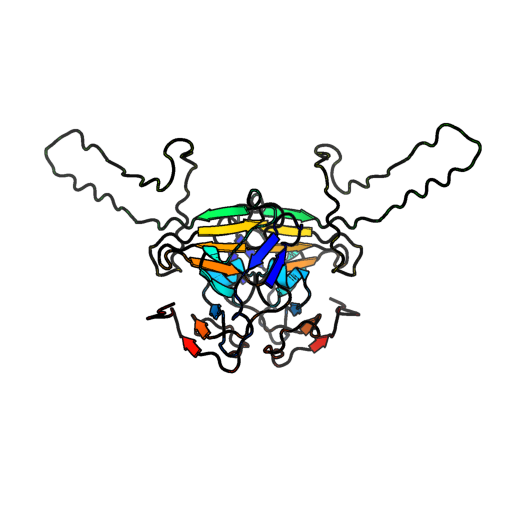AL A O 1
ATOM 1105 N N . LEU A 1 145 ? 2.775 -11.008 -6.844 1 98.56 145 LEU A N 1
ATOM 1106 C CA . LEU A 1 145 ? 2.91 -9.633 -7.32 1 98.56 145 LEU A CA 1
ATOM 1107 C C . LEU A 1 145 ? 2.023 -8.688 -6.52 1 98.56 145 LEU A C 1
ATOM 1109 O O . LEU A 1 145 ? 0.886 -9.031 -6.184 1 98.56 145 LEU A O 1
ATOM 1113 N N . LYS A 1 146 ? 2.572 -7.547 -6.164 1 98.75 146 LYS A N 1
ATOM 1114 C CA . LYS A 1 146 ? 1.76 -6.441 -5.668 1 98.75 146 LYS A CA 1
ATOM 1115 C C . LYS A 1 146 ? 1.15 -5.648 -6.82 1 98.75 146 LYS A C 1
ATOM 1117 O O . LYS A 1 146 ? 1.862 -5.219 -7.73 1 98.75 146 LYS A O 1
ATOM 1122 N N . LEU A 1 147 ? -0.04 -5.309 -6.797 1 98.69 147 LEU A N 1
ATOM 1123 C CA . LEU A 1 147 ? -0.742 -5.035 -8.047 1 98.69 147 LEU A CA 1
ATOM 1124 C C . LEU A 1 147 ? -0.908 -3.535 -8.258 1 98.69 147 LEU A C 1
ATOM 1126 O O . LEU A 1 147 ? -1.527 -3.105 -9.234 1 98.69 147 LEU A O 1
ATOM 1130 N N . GLY A 1 148 ? -0.325 -2.752 -7.438 1 98.31 148 GLY A N 1
ATOM 1131 C CA . GLY A 1 148 ? -0.508 -1.312 -7.527 1 98.31 148 GLY A CA 1
ATOM 1132 C C . GLY A 1 148 ? 0.157 -0.701 -8.742 1 98.31 148 GLY A C 1
ATOM 1133 O O . GLY A 1 148 ? -0.16 0.426 -9.133 1 98.31 148 GLY A O 1
ATOM 1134 N N . LEU A 1 149 ? 1.063 -1.403 -9.398 1 97.94 149 LEU A N 1
ATOM 1135 C CA . LEU A 1 149 ? 1.836 -0.877 -10.516 1 97.94 149 LEU A CA 1
ATOM 1136 C C . LEU A 1 149 ? 0.997 -0.848 -11.789 1 97.94 149 LEU A C 1
ATOM 1138 O O . LEU A 1 149 ? 1.354 -0.175 -12.758 1 97.94 149 LEU A O 1
ATOM 1142 N N . TYR A 1 150 ? -0.092 -1.602 -11.773 1 98.25 150 TYR A N 1
ATOM 1143 C CA . TYR A 1 150 ? -0.801 -1.85 -13.023 1 98.25 150 TYR A CA 1
ATOM 1144 C C . TYR A 1 150 ? -2.096 -1.049 -13.086 1 98.25 150 TYR A C 1
ATOM 1146 O O . TYR A 1 150 ? -2.834 -0.975 -12.102 1 98.25 150 TYR A O 1
ATOM 1154 N N . PRO A 1 151 ? -2.371 -0.487 -14.18 1 97.06 151 PRO A N 1
ATOM 1155 C CA . PRO A 1 151 ? -3.553 0.371 -14.289 1 97.06 151 PRO A CA 1
ATOM 1156 C C . PRO A 1 151 ? -4.859 -0.403 -14.141 1 97.06 151 PRO A C 1
ATOM 1158 O O . PRO A 1 151 ? -5.805 0.087 -13.516 1 97.06 151 PRO A O 1
ATOM 1161 N N . LYS A 1 152 ? -4.953 -1.549 -14.781 1 97.06 152 LYS A N 1
ATOM 1162 C CA . LYS A 1 152 ? -6.125 -2.414 -14.711 1 97.06 152 LYS A CA 1
ATOM 1163 C C . LYS A 1 152 ? -5.809 -3.709 -13.969 1 97.06 152 LYS A C 1
ATOM 1165 O O . LYS A 1 152 ? -4.781 -4.344 -14.227 1 97.06 152 LYS A O 1
ATOM 1170 N N . LEU A 1 153 ? -6.723 -4.012 -13.039 1 98.12 153 LEU A N 1
ATOM 1171 C CA . LEU A 1 153 ? -6.48 -5.199 -12.227 1 98.12 153 LEU A CA 1
ATOM 1172 C C . LEU A 1 153 ? -7.578 -6.238 -12.438 1 98.12 153 LEU A C 1
ATOM 1174 O O . LEU A 1 153 ? -8.734 -5.883 -12.68 1 98.12 153 LEU A O 1
ATOM 1178 N N . PRO A 1 154 ? -7.234 -7.508 -12.398 1 97.88 154 PRO A N 1
ATOM 1179 C CA . PRO A 1 154 ? -8.273 -8.547 -12.445 1 97.88 154 PRO A CA 1
ATOM 1180 C C . PRO A 1 154 ? -9.195 -8.5 -11.234 1 97.88 154 PRO A C 1
ATOM 1182 O O . PRO A 1 154 ? -8.836 -7.949 -10.188 1 97.88 154 PRO A O 1
ATOM 1185 N N . VAL A 1 155 ? -10.352 -9.094 -11.43 1 97.81 155 VAL A N 1
ATOM 1186 C CA . VAL A 1 155 ? -11.305 -9.195 -10.328 1 97.81 155 VAL A CA 1
ATOM 1187 C C . VAL A 1 155 ? -10.797 -10.195 -9.297 1 97.81 155 VAL A C 1
ATOM 1189 O O . VAL A 1 155 ? -10.484 -11.336 -9.625 1 97.81 155 VAL A O 1
ATOM 1192 N N . PRO A 1 156 ? -10.672 -9.758 -7.996 1 98.12 156 PRO A N 1
ATOM 1193 C CA . PRO A 1 156 ? -10.094 -10.656 -6.996 1 98.12 156 PRO A CA 1
ATOM 1194 C C . PRO A 1 156 ? -10.977 -11.883 -6.742 1 98.12 156 PRO A C 1
ATOM 1196 O O . PRO A 1 156 ? -12.203 -11.789 -6.773 1 98.12 156 PRO A O 1
ATOM 1199 N N . GLU A 1 157 ? -10.312 -12.953 -6.371 1 97.38 157 GLU A N 1
ATOM 1200 C CA . GLU A 1 157 ? -10.969 -14.242 -6.164 1 97.38 157 GLU A CA 1
ATOM 1201 C C . GLU A 1 157 ? -11.398 -14.422 -4.711 1 97.38 157 GLU A C 1
ATOM 1203 O O . GLU A 1 157 ? -12.477 -14.938 -4.438 1 97.38 157 GLU A O 1
ATOM 1208 N N . TRP A 1 158 ? -10.531 -13.992 -3.801 1 97.62 158 TRP A N 1
ATOM 1209 C CA . TRP A 1 158 ? -10.836 -14.234 -2.395 1 97.62 158 TRP A CA 1
ATOM 1210 C C . TRP A 1 158 ? -10.188 -13.18 -1.507 1 97.62 158 TRP A C 1
ATOM 1212 O O . TRP A 1 158 ? -9.367 -12.383 -1.974 1 97.62 158 TRP A O 1
ATOM 1222 N N . GLU A 1 159 ? -10.602 -13.141 -0.272 1 98 159 GLU A N 1
ATOM 1223 C CA . GLU A 1 159 ? -10.008 -12.359 0.811 1 98 159 GLU A CA 1
ATOM 1224 C C . GLU A 1 159 ? -9.547 -13.258 1.952 1 98 159 GLU A C 1
ATOM 1226 O O . GLU A 1 159 ? -10.273 -14.164 2.369 1 98 159 GLU A O 1
ATOM 1231 N N . SER A 1 160 ? -8.344 -13.039 2.346 1 97.5 160 SER A N 1
ATOM 1232 C CA . SER A 1 160 ? -7.816 -13.773 3.49 1 97.5 160 SER A CA 1
ATOM 1233 C C . SER A 1 160 ? -7.637 -12.867 4.699 1 97.5 160 SER A C 1
ATOM 1235 O O . SER A 1 160 ? -7.523 -11.641 4.555 1 97.5 160 SER A O 1
ATOM 1237 N N . PHE A 1 161 ? -7.672 -13.461 5.91 1 97.5 161 PHE A N 1
ATOM 1238 C CA . PHE A 1 161 ? -7.617 -12.734 7.172 1 97.5 161 PHE A CA 1
ATOM 1239 C C . PHE A 1 161 ? -8.742 -11.711 7.258 1 97.5 161 PHE A C 1
ATOM 1241 O O . PHE A 1 161 ? -8.539 -10.602 7.742 1 97.5 161 PHE A O 1
ATOM 1248 N N . ALA A 1 162 ? -9.836 -12.125 6.762 1 97.69 162 ALA A N 1
ATOM 1249 C CA . ALA A 1 162 ? -11 -11.242 6.711 1 97.69 162 ALA A CA 1
ATOM 1250 C C . ALA A 1 162 ? -11.414 -10.797 8.109 1 97.69 162 ALA A C 1
ATOM 1252 O O . ALA A 1 162 ? -12.047 -9.75 8.273 1 97.69 162 ALA A O 1
ATOM 1253 N N . GLU A 1 163 ? -11.023 -11.523 9.07 1 97.19 163 GLU A N 1
ATOM 1254 C CA . GLU A 1 163 ? -11.375 -11.195 10.453 1 97.19 163 GLU A CA 1
ATOM 1255 C C . GLU A 1 163 ? -10.641 -9.938 10.914 1 97.19 163 GLU A C 1
ATOM 1257 O O . GLU A 1 163 ? -11 -9.344 11.938 1 97.19 163 GLU A O 1
ATOM 1262 N N . ARG A 1 164 ? -9.648 -9.516 10.195 1 97.25 164 ARG A N 1
ATOM 1263 C CA . ARG A 1 164 ? -8.836 -8.375 10.609 1 97.25 164 ARG A CA 1
ATOM 1264 C C . ARG A 1 164 ? -9.266 -7.102 9.883 1 97.25 164 ARG A C 1
ATOM 1266 O O . ARG A 1 164 ? -8.586 -6.074 9.969 1 97.25 164 ARG A O 1
ATOM 1273 N N . ARG A 1 165 ? -10.383 -7.156 9.203 1 97.88 165 ARG A N 1
ATOM 1274 C CA . ARG A 1 165 ? -10.922 -5.957 8.578 1 97.88 165 ARG A CA 1
ATOM 1275 C C . ARG A 1 165 ? -11.156 -4.859 9.609 1 97.88 165 ARG A C 1
ATOM 1277 O O . ARG A 1 165 ? -11.523 -5.145 10.758 1 97.88 165 ARG A O 1
ATOM 1284 N N . GLN A 1 166 ? -10.906 -3.604 9.148 1 97.88 166 GLN A N 1
ATOM 1285 C CA . GLN A 1 166 ? -11.453 -2.51 9.945 1 97.88 166 GLN A CA 1
ATOM 1286 C C . GLN A 1 166 ? -12.969 -2.611 10.055 1 97.88 166 GLN A C 1
ATOM 1288 O O . GLN A 1 166 ? -13.625 -3.164 9.172 1 97.88 166 GLN A O 1
ATOM 1293 N N . HIS A 1 167 ? -13.531 -2.082 11.07 1 96.06 167 HIS A N 1
ATOM 1294 C CA . HIS A 1 167 ? -14.961 -2.24 11.328 1 96.06 167 HIS A CA 1
ATOM 1295 C C . HIS A 1 167 ? -15.789 -1.564 10.242 1 96.06 167 HIS A C 1
ATOM 1297 O O . HIS A 1 167 ? -16.953 -1.911 10.047 1 96.06 167 HIS A O 1
ATOM 1303 N N . TRP A 1 168 ? -15.234 -0.661 9.516 1 97.06 168 TRP A N 1
ATOM 1304 C CA . TRP A 1 168 ? -15.984 0.094 8.516 1 97.06 168 TRP A CA 1
ATOM 1305 C C . TRP A 1 168 ? -15.758 -0.477 7.121 1 97.06 168 TRP A C 1
ATOM 1307 O O . TRP A 1 168 ? -16.25 0.068 6.137 1 97.06 168 TRP A O 1
ATOM 1317 N N . GLU A 1 169 ? -14.977 -1.532 6.977 1 97.12 169 GLU A N 1
ATOM 1318 C CA . GLU A 1 169 ? -14.758 -2.211 5.703 1 97.12 169 GLU A CA 1
ATOM 1319 C C . GLU A 1 169 ? -15.891 -3.191 5.398 1 97.12 169 GLU A C 1
ATOM 1321 O O . GLU A 1 169 ? -16.484 -3.771 6.312 1 97.12 169 GLU A O 1
ATOM 1326 N N . LYS A 1 170 ? -16.094 -3.363 4.129 1 96.81 170 LYS A N 1
ATOM 1327 C CA . LYS A 1 170 ? -16.984 -4.406 3.646 1 96.81 170 LYS A CA 1
ATOM 1328 C C . LYS A 1 170 ? -16.281 -5.348 2.684 1 96.81 170 LYS A C 1
ATOM 1330 O O . LYS A 1 170 ? -15.328 -4.949 2.006 1 96.81 170 LYS A O 1
ATOM 1335 N N . PRO A 1 171 ? -16.75 -6.57 2.639 1 97.62 171 PRO A N 1
ATOM 1336 C CA . PRO A 1 171 ? -16.156 -7.5 1.677 1 97.62 171 PRO A CA 1
ATOM 1337 C C . PRO A 1 171 ? -16.375 -7.07 0.228 1 97.62 171 PRO A C 1
ATOM 1339 O O . PRO A 1 171 ? -17.375 -6.426 -0.087 1 97.62 171 PRO A O 1
ATOM 1342 N N . PHE A 1 172 ? -15.422 -7.457 -0.568 1 97.75 172 PHE A N 1
ATOM 1343 C CA . PHE A 1 172 ? -15.617 -7.277 -2.002 1 97.75 172 PHE A CA 1
ATOM 1344 C C . PHE A 1 172 ? -16.641 -8.281 -2.539 1 97.75 172 PHE A C 1
ATOM 1346 O O . PHE A 1 172 ? -16.609 -9.453 -2.16 1 97.75 172 PHE A O 1
ATOM 1353 N N . GLU A 1 173 ? -17.453 -7.801 -3.344 1 97 173 GLU A N 1
ATOM 1354 C CA . GLU A 1 173 ? -18.516 -8.641 -3.879 1 97 173 GLU A CA 1
ATOM 1355 C C . GLU A 1 173 ? -17.953 -9.836 -4.633 1 97 173 GLU A C 1
ATOM 1357 O O . GLU A 1 173 ? -17.031 -9.695 -5.441 1 97 173 GLU A O 1
ATOM 1362 N N . GLY A 1 174 ? -18.453 -11.016 -4.293 1 97 174 GLY A N 1
ATOM 1363 C CA . GLY A 1 174 ? -18.125 -12.211 -5.055 1 97 174 GLY A CA 1
ATOM 1364 C C . GLY A 1 174 ? -16.875 -12.906 -4.578 1 97 174 GLY A C 1
ATOM 1365 O O . GLY A 1 174 ? -16.531 -13.984 -5.062 1 97 174 GLY A O 1
ATOM 1366 N N . THR A 1 175 ? -16.219 -12.352 -3.631 1 97.69 175 THR A N 1
ATOM 1367 C CA . THR A 1 175 ? -14.977 -12.961 -3.168 1 97.69 175 THR A CA 1
ATOM 1368 C C . THR A 1 175 ? -15.25 -14.023 -2.109 1 97.69 175 THR A C 1
ATOM 1370 O O . THR A 1 175 ? -16.156 -13.859 -1.284 1 97.69 175 THR A O 1
ATOM 1373 N N . ILE A 1 176 ? -14.469 -15.109 -2.197 1 96.94 176 ILE A N 1
ATOM 1374 C CA . ILE A 1 176 ? -14.477 -16.094 -1.114 1 96.94 176 ILE A CA 1
ATOM 1375 C C . ILE A 1 176 ? -13.82 -15.492 0.126 1 96.94 176 ILE A C 1
ATOM 1377 O O . ILE A 1 176 ? -12.773 -14.844 0.028 1 96.94 176 ILE A O 1
ATOM 1381 N N . GLN A 1 177 ? -14.438 -15.734 1.27 1 97.5 177 GLN A N 1
ATOM 1382 C CA . GLN A 1 177 ? -13.922 -15.156 2.504 1 97.5 177 GLN A CA 1
ATOM 1383 C C . GLN A 1 177 ? -13.234 -16.219 3.361 1 97.5 177 GLN A C 1
ATOM 1385 O O . GLN A 1 177 ? -13.852 -17.219 3.73 1 97.5 177 GLN A O 1
ATOM 1390 N N . TYR A 1 178 ? -11.992 -15.969 3.617 1 96.75 178 TYR A N 1
ATOM 1391 C CA . TYR A 1 178 ? -11.281 -16.781 4.602 1 96.75 178 TYR A CA 1
ATOM 1392 C C . TYR A 1 178 ? -11.008 -15.977 5.867 1 96.75 178 TYR A C 1
ATOM 1394 O O . TYR A 1 178 ? -10.43 -14.883 5.812 1 96.75 178 TYR A O 1
ATOM 1402 N N . LYS A 1 179 ? -11.305 -16.5 7.012 1 94.88 179 LYS A N 1
ATOM 1403 C CA . LYS A 1 179 ? -11.125 -15.781 8.273 1 94.88 179 LYS A CA 1
ATOM 1404 C C . LYS A 1 179 ? -9.648 -15.547 8.57 1 94.88 179 LYS A C 1
ATOM 1406 O O . LYS A 1 179 ? -9.273 -14.5 9.102 1 94.88 179 LYS A O 1
ATOM 1411 N N . THR A 1 180 ? -8.859 -16.547 8.211 1 92.94 180 THR A N 1
ATOM 1412 C CA . THR A 1 180 ? -7.414 -16.438 8.375 1 92.94 180 THR A CA 1
ATOM 1413 C C . THR A 1 180 ? -6.691 -16.797 7.078 1 92.94 180 THR A C 1
ATOM 1415 O O . THR A 1 180 ? -6.828 -16.078 6.078 1 92.94 180 THR A O 1
ATOM 1418 N N . LYS A 1 181 ? -5.773 -17.781 7.086 1 85.75 181 LYS A N 1
ATOM 1419 C CA . LYS A 1 181 ? -5.004 -18.141 5.898 1 85.75 181 LYS A CA 1
ATOM 1420 C C . LYS A 1 181 ? -5.797 -19.078 4.988 1 85.75 181 LYS A C 1
ATOM 1422 O O . LYS A 1 181 ? -6.656 -19.828 5.461 1 85.75 181 LYS A O 1
ATOM 1427 N N . VAL A 1 182 ? -5.434 -18.906 3.707 1 82.31 182 VAL A N 1
ATOM 1428 C CA . VAL A 1 182 ? -6.055 -19.812 2.756 1 82.31 182 VAL A CA 1
ATOM 1429 C C . VAL A 1 182 ? -5.59 -21.25 3.033 1 82.31 182 VAL A C 1
ATOM 1431 O O . VAL A 1 182 ? -4.398 -21.484 3.242 1 82.31 182 VAL A O 1
ATOM 1434 N N . ARG A 1 183 ? -6.387 -22.141 3.539 1 64.19 183 ARG A N 1
ATOM 1435 C CA . ARG A 1 183 ? -6.023 -23.516 3.857 1 64.19 183 ARG A CA 1
ATOM 1436 C C . ARG A 1 183 ? -5.414 -24.219 2.646 1 64.19 183 ARG A C 1
ATOM 1438 O O . ARG A 1 183 ? -4.41 -24.922 2.77 1 64.19 183 ARG A O 1
ATOM 1445 N N . SER A 1 184 ? -6.059 -24.609 1.546 1 56.53 184 SER A N 1
ATOM 1446 C CA . SER A 1 184 ? -5.605 -25.5 0.478 1 56.53 184 SER A CA 1
ATOM 1447 C C . SER A 1 184 ? -5.488 -24.75 -0.847 1 56.53 184 SER A C 1
ATOM 1449 O O . SER A 1 184 ? -6.5 -24.375 -1.442 1 56.53 184 SER A O 1
ATOM 1451 N N . VAL A 1 185 ? -4.645 -23.703 -0.917 1 49.59 185 VAL A N 1
ATOM 1452 C CA . VAL A 1 185 ? -4.805 -23.125 -2.248 1 49.59 185 VAL A CA 1
ATOM 1453 C C . VAL A 1 185 ? -4.055 -23.969 -3.271 1 49.59 185 VAL A C 1
ATOM 1455 O O . VAL A 1 185 ? -2.854 -24.219 -3.125 1 49.59 185 VAL A O 1
ATOM 1458 N N . SER A 1 186 ? -4.633 -24.906 -3.895 1 47.12 186 SER A N 1
ATOM 1459 C CA . SER A 1 186 ? -4.07 -25.516 -5.094 1 47.12 186 SER A CA 1
ATOM 1460 C C . SER A 1 186 ? -3.885 -24.5 -6.203 1 47.12 186 SER A C 1
ATOM 1462 O O . SER A 1 186 ? -4.855 -23.906 -6.684 1 47.12 186 SER A O 1
ATOM 1464 N N . PHE A 1 187 ? -2.895 -23.75 -6.125 1 44.53 187 PHE A N 1
ATOM 1465 C CA . PHE A 1 187 ? -2.689 -22.859 -7.258 1 44.53 187 PHE A CA 1
ATOM 1466 C C . PHE A 1 187 ? -2.305 -23.641 -8.508 1 44.53 187 PHE A C 1
ATOM 1468 O O . PHE A 1 187 ? -1.688 -24.703 -8.406 1 44.53 187 PHE A O 1
ATOM 1475 N N . MET B 1 1 ? -2.51 6.961 18.484 1 96.81 1 MET B N 1
ATOM 1476 C CA . MET B 1 1 ? -2.277 5.645 17.891 1 96.81 1 MET B CA 1
ATOM 1477 C C . MET B 1 1 ? -0.798 5.445 17.578 1 96.81 1 MET B C 1
ATOM 1479 O O . MET B 1 1 ? -0.068 6.414 17.359 1 96.81 1 MET B O 1
ATOM 1483 N N . GLU B 1 2 ? -0.369 4.215 17.578 1 98.06 2 GLU B N 1
ATOM 1484 C CA . GLU B 1 2 ? 1.033 3.861 17.375 1 98.06 2 GLU B CA 1
ATOM 1485 C C . GLU B 1 2 ? 1.178 2.672 16.438 1 98.06 2 GLU B C 1
ATOM 1487 O O . GLU B 1 2 ? 0.279 1.834 16.344 1 98.06 2 GLU B O 1
ATOM 1492 N N . GLY B 1 3 ? 2.295 2.727 15.719 1 98 3 GLY B N 1
ATOM 1493 C CA . GLY B 1 3 ? 2.611 1.64 14.805 1 98 3 GLY B CA 1
ATOM 1494 C C . GLY B 1 3 ? 4.09 1.536 14.492 1 98 3 GLY B C 1
ATOM 1495 O O . GLY B 1 3 ? 4.879 2.389 14.906 1 98 3 GLY B O 1
ATOM 1496 N N . GLU B 1 4 ? 4.473 0.456 13.938 1 98.12 4 GLU B N 1
ATOM 1497 C CA . GLU B 1 4 ? 5.848 0.232 13.5 1 98.12 4 GLU B CA 1
ATOM 1498 C C . GLU B 1 4 ? 5.895 -0.419 12.117 1 98.12 4 GLU B C 1
ATOM 1500 O O . GLU B 1 4 ? 4.949 -1.103 11.719 1 98.12 4 GLU B O 1
ATOM 1505 N N . CYS B 1 5 ? 6.992 -0.121 11.43 1 97.69 5 CYS B N 1
ATOM 1506 C CA . CYS B 1 5 ? 7.125 -0.719 10.102 1 97.69 5 CYS B CA 1
ATOM 1507 C C . CYS B 1 5 ? 7.383 -2.217 10.203 1 97.69 5 CYS B C 1
ATOM 1509 O O . CYS B 1 5 ? 7.453 -2.766 11.305 1 97.69 5 CYS B O 1
ATOM 1511 N N . LEU B 1 6 ? 7.473 -2.869 9.164 1 94.56 6 LEU B N 1
ATOM 1512 C CA . LEU B 1 6 ? 7.539 -4.324 9.07 1 94.56 6 LEU B CA 1
ATOM 1513 C C . LEU B 1 6 ? 8.781 -4.855 9.773 1 94.56 6 LEU B C 1
ATOM 1515 O O . LEU B 1 6 ? 8.719 -5.855 10.492 1 94.56 6 LEU B O 1
ATOM 1519 N N . CYS B 1 7 ? 9.93 -4.227 9.602 1 93.69 7 CYS B N 1
ATOM 1520 C CA . CYS B 1 7 ? 11.188 -4.684 10.18 1 93.69 7 CYS B CA 1
ATOM 1521 C C . CYS B 1 7 ? 11.359 -4.137 11.594 1 93.69 7 CYS B C 1
ATOM 1523 O O . CYS B 1 7 ? 12.328 -4.469 12.273 1 93.69 7 CYS B O 1
ATOM 1525 N N . LYS B 1 8 ? 10.5 -3.205 11.953 1 95.31 8 LYS B N 1
ATOM 1526 C CA . LYS B 1 8 ? 10.438 -2.646 13.305 1 95.31 8 LYS B CA 1
ATOM 1527 C C . LYS B 1 8 ? 11.531 -1.603 13.516 1 95.31 8 LYS B C 1
ATOM 1529 O O . LYS B 1 8 ? 11.727 -1.119 14.633 1 95.31 8 LYS B O 1
ATOM 1534 N N . ALA B 1 9 ? 12.211 -1.229 12.5 1 96.75 9 ALA B N 1
ATOM 1535 C CA . ALA B 1 9 ? 13.234 -0.197 12.609 1 96.75 9 ALA B CA 1
ATOM 1536 C C . ALA B 1 9 ? 12.617 1.176 12.844 1 96.75 9 ALA B C 1
ATOM 1538 O O . ALA B 1 9 ? 13.227 2.043 13.469 1 96.75 9 ALA B O 1
ATOM 1539 N N . VAL B 1 10 ? 11.406 1.404 12.375 1 98.44 10 VAL B N 1
ATOM 1540 C CA . VAL B 1 10 ? 10.75 2.699 12.477 1 98.44 10 VAL B CA 1
ATOM 1541 C C . VAL B 1 10 ? 9.445 2.555 13.266 1 98.44 10 VAL B C 1
ATOM 1543 O O . VAL B 1 10 ? 8.625 1.681 12.969 1 98.44 10 VAL B O 1
ATOM 1546 N N . ALA B 1 11 ? 9.297 3.297 14.234 1 98.62 11 ALA B N 1
ATOM 1547 C CA . ALA B 1 11 ? 8.047 3.41 14.984 1 98.62 11 ALA B CA 1
ATOM 1548 C C . ALA B 1 11 ? 7.469 4.816 14.875 1 98.62 11 ALA B C 1
ATOM 1550 O O . ALA B 1 11 ? 8.211 5.801 14.852 1 98.62 11 ALA B O 1
ATOM 1551 N N . VAL B 1 12 ? 6.184 4.918 14.836 1 98.75 12 VAL B N 1
ATOM 1552 C CA . VAL B 1 12 ? 5.473 6.188 14.711 1 98.75 12 VAL B CA 1
ATOM 1553 C C . VAL B 1 12 ? 4.375 6.27 15.766 1 98.75 12 VAL B C 1
ATOM 1555 O O . VAL B 1 12 ? 3.662 5.289 16.016 1 98.75 12 VAL B O 1
ATOM 1558 N N . LYS B 1 13 ? 4.266 7.34 16.344 1 98.69 13 LYS B N 1
ATOM 1559 C CA . LYS B 1 13 ? 3.219 7.617 17.312 1 98.69 13 LYS B CA 1
ATOM 1560 C C . LYS B 1 13 ? 2.451 8.891 16.953 1 98.69 13 LYS B C 1
ATOM 1562 O O . LYS B 1 13 ? 3.053 9.914 16.656 1 98.69 13 LYS B O 1
ATOM 1567 N N . VAL B 1 14 ? 1.145 8.781 16.953 1 98.5 14 VAL B N 1
ATOM 1568 C CA . VAL B 1 14 ? 0.269 9.914 16.656 1 98.5 14 VAL B CA 1
ATOM 1569 C C . VAL B 1 14 ? -0.468 10.344 17.922 1 98.5 14 VAL B C 1
ATOM 1571 O O . VAL B 1 14 ? -1.191 9.547 18.516 1 98.5 14 VAL B O 1
ATOM 1574 N N . ASN B 1 15 ? -0.243 11.625 18.281 1 97.94 15 ASN B N 1
ATOM 1575 C CA . ASN B 1 15 ? -0.883 12.188 19.469 1 97.94 15 ASN B CA 1
ATOM 1576 C C . ASN B 1 15 ? -2.057 13.086 19.078 1 97.94 15 ASN B C 1
ATOM 1578 O O . ASN B 1 15 ? -1.896 14.305 18.953 1 97.94 15 ASN B O 1
ATOM 1582 N N . ASP B 1 16 ? -3.154 12.547 18.891 1 96.19 16 ASP B N 1
ATOM 1583 C CA . ASP B 1 16 ? -4.41 13.227 18.594 1 96.19 16 ASP B CA 1
ATOM 1584 C C . ASP B 1 16 ? -5.59 12.516 19.25 1 96.19 16 ASP B C 1
ATOM 1586 O O . ASP B 1 16 ? -5.922 11.383 18.891 1 96.19 16 ASP B O 1
ATOM 1590 N N . ASP B 1 17 ? -6.266 13.148 20.109 1 92.38 17 ASP B N 1
ATOM 1591 C CA . ASP B 1 17 ? -7.32 12.555 20.922 1 92.38 17 ASP B CA 1
ATOM 1592 C C . ASP B 1 17 ? -8.625 12.445 20.141 1 92.38 17 ASP B C 1
ATOM 1594 O O . ASP B 1 17 ? -9.586 11.836 20.594 1 92.38 17 ASP B O 1
ATOM 1598 N N . ASN B 1 18 ? -8.641 12.938 19 1 92.88 18 ASN B N 1
ATOM 1599 C CA . ASN B 1 18 ? -9.883 12.961 18.234 1 92.88 18 ASN B CA 1
ATOM 1600 C C . ASN B 1 18 ? -9.82 12.031 17.016 1 92.88 18 ASN B C 1
ATOM 1602 O O . ASN B 1 18 ? -10.648 12.125 16.109 1 92.88 18 ASN B O 1
ATOM 1606 N N . LEU B 1 19 ? -8.906 11.102 16.969 1 94.69 19 LEU B N 1
ATOM 1607 C CA . LEU B 1 19 ? -8.727 10.227 15.805 1 94.69 19 LEU B CA 1
ATOM 1608 C C . LEU B 1 19 ? -9.906 9.273 15.656 1 94.69 19 LEU B C 1
ATOM 1610 O O . LEU B 1 19 ? -10.297 8.93 14.539 1 94.69 19 LEU B O 1
ATOM 1614 N N . PHE B 1 20 ? -10.453 8.859 16.781 1 94.94 20 PHE B N 1
ATOM 1615 C CA . PHE B 1 20 ? -11.484 7.824 16.766 1 94.94 20 PHE B CA 1
ATOM 1616 C C . PHE B 1 20 ? -12.781 8.344 17.359 1 94.94 20 PHE B C 1
ATOM 1618 O O . PHE B 1 20 ? -13.586 7.57 17.891 1 94.94 20 PHE B O 1
ATOM 1625 N N . GLY B 1 21 ? -12.93 9.648 17.328 1 91.88 21 GLY B N 1
ATOM 1626 C CA . GLY B 1 21 ? -14.164 10.258 17.797 1 91.88 21 GLY B CA 1
ATOM 1627 C C . GLY B 1 21 ? -15.289 10.195 16.781 1 91.88 21 GLY B C 1
ATOM 1628 O O . GLY B 1 21 ? -15.336 9.289 15.953 1 91.88 21 GLY B O 1
ATOM 1629 N N . GLU B 1 22 ? -16.172 11.109 16.828 1 91.94 22 GLU B N 1
ATOM 1630 C CA . GLU B 1 22 ? -17.359 11.141 15.969 1 91.94 22 GLU B CA 1
ATOM 1631 C C . GLU B 1 22 ? -17 11.617 14.562 1 91.94 22 GLU B C 1
ATOM 1633 O O . GLU B 1 22 ? -17.672 11.25 13.594 1 91.94 22 GLU B O 1
ATOM 1638 N N . GLN B 1 23 ? -15.977 12.359 14.586 1 94.19 23 GLN B N 1
ATOM 1639 C CA . GLN B 1 23 ? -15.594 12.906 13.289 1 94.19 23 GLN B CA 1
ATOM 1640 C C . GLN B 1 23 ? -14.758 11.898 12.5 1 94.19 23 GLN B C 1
ATOM 1642 O O . GLN B 1 23 ? -13.852 11.273 13.047 1 94.19 23 GLN B O 1
ATOM 1647 N N . ARG B 1 24 ? -15.07 11.742 11.297 1 96.56 24 ARG B N 1
ATOM 1648 C CA . ARG B 1 24 ? -14.266 10.922 10.383 1 96.56 24 ARG B CA 1
ATOM 1649 C C . ARG B 1 24 ? -12.914 11.578 10.109 1 96.56 24 ARG B C 1
ATOM 1651 O O . ARG B 1 24 ? -12.836 12.797 9.945 1 96.56 24 ARG B O 1
ATOM 1658 N N . ARG B 1 25 ? -11.906 10.766 10.141 1 96.81 25 ARG B N 1
ATOM 1659 C CA . ARG B 1 25 ? -10.547 11.227 9.891 1 96.81 25 ARG B CA 1
ATOM 1660 C C . ARG B 1 25 ? -9.844 10.352 8.859 1 96.81 25 ARG B C 1
ATOM 1662 O O . ARG B 1 25 ? -10.023 9.133 8.852 1 96.81 25 ARG B O 1
ATOM 1669 N N . GLY B 1 26 ? -9.133 10.969 7.953 1 96.38 26 GLY B N 1
ATOM 1670 C CA . GLY B 1 26 ? -8.422 10.242 6.91 1 96.38 26 GLY B CA 1
ATOM 1671 C C . GLY B 1 26 ? -9.172 10.211 5.594 1 96.38 26 GLY B C 1
ATOM 1672 O O . GLY B 1 26 ? -10.289 10.719 5.496 1 96.38 26 GLY B O 1
ATOM 1673 N N . HIS B 1 27 ? -8.5 9.68 4.59 1 97.62 27 HIS B N 1
ATOM 1674 C CA . HIS B 1 27 ? -9.125 9.641 3.277 1 97.62 27 HIS B CA 1
ATOM 1675 C C . HIS B 1 27 ? -8.523 8.539 2.412 1 97.62 27 HIS B C 1
ATOM 1677 O O . HIS B 1 27 ? -7.395 8.102 2.652 1 97.62 27 HIS B O 1
ATOM 1683 N N . ILE B 1 28 ? -9.312 8.109 1.467 1 98.38 28 ILE B N 1
ATOM 1684 C CA . ILE B 1 28 ? -8.938 7.133 0.454 1 98.38 28 ILE B CA 1
ATOM 1685 C C . ILE B 1 28 ? -8.617 7.844 -0.861 1 98.38 28 ILE B C 1
ATOM 1687 O O . ILE B 1 28 ? -9.398 8.68 -1.324 1 98.38 28 ILE B O 1
ATOM 1691 N N . CYS B 1 29 ? -7.496 7.57 -1.394 1 97.94 29 CYS B N 1
ATOM 1692 C CA . CYS B 1 29 ? -7.113 8.219 -2.643 1 97.94 29 CYS B CA 1
ATOM 1693 C C . CYS B 1 29 ? -6.855 7.184 -3.734 1 97.94 29 CYS B C 1
ATOM 1695 O O . CYS B 1 29 ? -6 6.309 -3.578 1 97.94 29 CYS B O 1
ATOM 1697 N N . HIS B 1 30 ? -7.488 7.293 -4.844 1 98.25 30 HIS B N 1
ATOM 1698 C CA . HIS B 1 30 ? -7.418 6.324 -5.934 1 98.25 30 HIS B CA 1
ATOM 1699 C C . HIS B 1 30 ? -6.496 6.809 -7.047 1 98.25 30 HIS B C 1
ATOM 1701 O O . HIS B 1 30 ? -6.488 6.246 -8.141 1 98.25 30 HIS B O 1
ATOM 1707 N N . CYS B 1 31 ? -5.711 7.879 -6.84 1 96.12 31 CYS B N 1
ATOM 1708 C CA . CYS B 1 31 ? -4.84 8.344 -7.914 1 96.12 31 CYS B CA 1
ATOM 1709 C C . CYS B 1 31 ? -3.75 7.32 -8.211 1 96.12 31 CYS B C 1
ATOM 1711 O O . CYS B 1 31 ? -3.502 6.418 -7.41 1 96.12 31 CYS B O 1
ATOM 1713 N N . ASN B 1 32 ? -3.105 7.449 -9.297 1 95.31 32 ASN B N 1
ATOM 1714 C CA . ASN B 1 32 ? -2.094 6.492 -9.734 1 95.31 32 ASN B CA 1
ATOM 1715 C C . ASN B 1 32 ? -0.935 6.414 -8.742 1 95.31 32 ASN B C 1
ATOM 1717 O O . ASN B 1 32 ? -0.433 5.324 -8.453 1 95.31 32 ASN B O 1
ATOM 1721 N N . ASN B 1 33 ? -0.479 7.527 -8.211 1 94.12 33 ASN B N 1
ATOM 1722 C CA . ASN B 1 33 ? 0.652 7.535 -7.289 1 94.12 33 ASN B CA 1
ATOM 1723 C C . ASN B 1 33 ? 0.329 6.789 -5.996 1 94.12 33 ASN B C 1
ATOM 1725 O O . ASN B 1 33 ? 1.139 6 -5.512 1 94.12 33 ASN B O 1
ATOM 1729 N N . CYS B 1 34 ? -0.875 7.004 -5.457 1 97.06 34 CYS B N 1
ATOM 1730 C CA . CYS B 1 34 ? -1.258 6.336 -4.219 1 97.06 34 CYS B CA 1
ATOM 1731 C C . CYS B 1 34 ? -1.415 4.832 -4.434 1 97.06 34 CYS B C 1
ATOM 1733 O O . CYS B 1 34 ? -1.088 4.039 -3.553 1 97.06 34 CYS B O 1
ATOM 1735 N N . ARG B 1 35 ? -1.902 4.469 -5.621 1 98.19 35 ARG B N 1
ATOM 1736 C CA . ARG B 1 35 ? -2 3.049 -5.934 1 98.19 35 ARG B CA 1
ATOM 1737 C C . ARG B 1 35 ? -0.62 2.402 -5.98 1 98.19 35 ARG B C 1
ATOM 1739 O O . ARG B 1 35 ? -0.422 1.312 -5.441 1 98.19 35 ARG B O 1
ATOM 1746 N N . LYS B 1 36 ? 0.28 3.088 -6.594 1 97.75 36 LYS B N 1
ATOM 1747 C CA . LYS B 1 36 ? 1.634 2.549 -6.695 1 97.75 36 LYS B CA 1
ATOM 1748 C C . LYS B 1 36 ? 2.287 2.447 -5.32 1 97.75 36 LYS B C 1
ATOM 1750 O O . LYS B 1 36 ? 2.859 1.412 -4.973 1 97.75 36 LYS B O 1
ATOM 1755 N N . VAL B 1 37 ? 2.197 3.482 -4.488 1 97.56 37 VAL B N 1
ATOM 1756 C CA . VAL B 1 37 ? 2.795 3.494 -3.16 1 97.56 37 VAL B CA 1
ATOM 1757 C C . VAL B 1 37 ? 2.189 2.379 -2.311 1 97.56 37 VAL B C 1
ATOM 1759 O O . VAL B 1 37 ? 2.902 1.7 -1.567 1 97.56 37 VAL B O 1
ATOM 1762 N N . ALA B 1 38 ? 0.905 2.164 -2.471 1 98.44 38 ALA B N 1
ATOM 1763 C CA . ALA B 1 38 ? 0.189 1.171 -1.676 1 98.44 38 ALA B CA 1
ATOM 1764 C C . ALA B 1 38 ? 0.411 -0.235 -2.227 1 98.44 38 ALA B C 1
ATOM 1766 O O . ALA B 1 38 ? 0.195 -1.225 -1.522 1 98.44 38 ALA B O 1
ATOM 1767 N N . GLY B 1 39 ? 0.806 -0.369 -3.488 1 98.19 39 GLY B N 1
ATOM 1768 C CA . GLY B 1 39 ? 0.863 -1.669 -4.137 1 98.19 39 GLY B CA 1
ATOM 1769 C C . GLY B 1 39 ? -0.507 -2.271 -4.387 1 98.19 39 GLY B C 1
ATOM 1770 O O . GLY B 1 39 ? -0.658 -3.496 -4.402 1 98.19 39 GLY B O 1
ATOM 1771 N N . GLY B 1 40 ? -1.521 -1.463 -4.531 1 98.31 40 GLY B N 1
ATOM 1772 C CA . GLY B 1 40 ? -2.881 -1.966 -4.637 1 98.31 40 GLY B CA 1
ATOM 1773 C C . GLY B 1 40 ? -3.818 -1.005 -5.344 1 98.31 40 GLY B C 1
ATOM 1774 O O . GLY B 1 40 ? -3.48 -0.459 -6.395 1 98.31 40 GLY B O 1
ATOM 1775 N N . ILE B 1 41 ? -5.027 -0.826 -4.801 1 98.62 41 ILE B N 1
ATOM 1776 C CA . ILE B 1 41 ? -6.07 -0.178 -5.586 1 98.62 41 ILE B CA 1
ATOM 1777 C C . ILE B 1 41 ? -6.305 1.238 -5.066 1 98.62 41 ILE B C 1
ATOM 1779 O O . ILE B 1 41 ? -6.988 2.039 -5.711 1 98.62 41 ILE B O 1
ATOM 1783 N N . PHE B 1 42 ? -5.801 1.647 -3.926 1 98.69 42 PHE B N 1
ATOM 1784 C CA . PHE B 1 42 ? -5.895 3 -3.389 1 98.69 42 PHE B CA 1
ATOM 1785 C C . PHE B 1 42 ? -4.934 3.188 -2.221 1 98.69 42 PHE B C 1
ATOM 1787 O O . PHE B 1 42 ? -4.395 2.213 -1.689 1 98.69 42 PHE B O 1
ATOM 1794 N N . GLY B 1 43 ? -4.656 4.395 -1.892 1 98.44 43 GLY B N 1
ATOM 1795 C CA . GLY B 1 43 ? -3.967 4.738 -0.659 1 98.44 43 GLY B CA 1
ATOM 1796 C C . GLY B 1 43 ? -4.91 5.078 0.478 1 98.44 43 GLY B C 1
ATOM 1797 O O . GLY B 1 43 ? -6.023 5.562 0.247 1 98.44 43 GLY B O 1
ATOM 1798 N N . VAL B 1 44 ? -4.484 4.801 1.672 1 98.81 44 VAL B N 1
ATOM 1799 C CA . VAL B 1 44 ? -5.184 5.184 2.895 1 98.81 44 VAL B CA 1
ATOM 1800 C C . VAL B 1 44 ? -4.328 6.164 3.693 1 98.81 44 VAL B C 1
ATOM 1802 O O . VAL B 1 44 ? -3.25 5.812 4.172 1 98.81 44 VAL B O 1
ATOM 1805 N N . ASN B 1 45 ? -4.863 7.371 3.846 1 98.38 45 ASN B N 1
ATOM 1806 C CA . ASN B 1 45 ? -4.02 8.469 4.301 1 98.38 45 ASN B CA 1
ATOM 1807 C C . ASN B 1 45 ? -4.684 9.258 5.426 1 98.38 45 ASN B C 1
ATOM 1809 O O . ASN B 1 45 ? -5.91 9.281 5.531 1 98.38 45 ASN B O 1
ATOM 1813 N N . LEU B 1 46 ? -3.867 9.867 6.238 1 98.19 46 LEU B N 1
ATOM 1814 C CA . LEU B 1 46 ? -4.297 10.82 7.254 1 98.19 46 LEU B CA 1
ATOM 1815 C C . LEU B 1 46 ? -3.463 12.094 7.199 1 98.19 46 LEU B C 1
ATOM 1817 O O . LEU B 1 46 ? -2.252 12.062 7.434 1 98.19 46 LEU B O 1
ATOM 1821 N N . THR B 1 47 ? -4.059 13.164 6.793 1 96.62 47 THR B N 1
ATOM 1822 C CA . THR B 1 47 ? -3.408 14.469 6.891 1 96.62 47 THR B CA 1
ATOM 1823 C C . THR B 1 47 ? -3.5 15.008 8.312 1 96.62 47 THR B C 1
ATOM 1825 O O . THR B 1 47 ? -4.598 15.164 8.859 1 96.62 47 THR B O 1
ATOM 1828 N N . ILE B 1 48 ? -2.365 15.312 8.906 1 97.62 48 ILE B N 1
ATOM 1829 C CA . ILE B 1 48 ? -2.355 15.695 10.312 1 97.62 48 ILE B CA 1
ATOM 1830 C C . ILE B 1 48 ? -1.223 16.688 10.57 1 97.62 48 ILE B C 1
ATOM 1832 O O . ILE B 1 48 ? -0.237 16.719 9.828 1 97.62 48 ILE B O 1
ATOM 1836 N N . GLU B 1 49 ? -1.348 17.438 11.578 1 97.38 49 GLU B N 1
ATOM 1837 C CA . GLU B 1 49 ? -0.291 18.375 11.953 1 97.38 49 GLU B CA 1
ATOM 1838 C C . GLU B 1 49 ? 1.001 17.641 12.297 1 97.38 49 GLU B C 1
ATOM 1840 O O . GLU B 1 49 ? 0.979 16.641 13.016 1 97.38 49 GLU B O 1
ATOM 1845 N N . GLU B 1 50 ? 2.061 18.125 11.805 1 96.94 50 GLU B N 1
ATOM 1846 C CA . GLU B 1 50 ? 3.363 17.5 11.984 1 96.94 50 GLU B CA 1
ATOM 1847 C C . GLU B 1 50 ? 3.719 17.375 13.461 1 96.94 50 GLU B C 1
ATOM 1849 O O . GLU B 1 50 ? 4.355 16.406 13.875 1 96.94 50 GLU B O 1
ATOM 1854 N N . GLU B 1 51 ? 3.314 18.344 14.297 1 97.38 51 GLU B N 1
ATOM 1855 C CA . GLU B 1 51 ? 3.666 18.375 15.711 1 97.38 51 GLU B CA 1
ATOM 1856 C C . GLU B 1 51 ? 2.996 17.234 16.469 1 97.38 51 GLU B C 1
ATOM 1858 O O . GLU B 1 51 ? 3.389 16.906 17.594 1 97.38 51 GLU B O 1
ATOM 1863 N N . LYS B 1 52 ? 1.992 16.609 15.906 1 98.44 52 LYS B N 1
ATOM 1864 C CA . LYS B 1 52 ? 1.272 15.531 16.562 1 98.44 52 LYS B CA 1
ATOM 1865 C C . LYS B 1 52 ? 1.889 14.18 16.234 1 98.44 52 LYS B C 1
ATOM 1867 O O . LYS B 1 52 ? 1.42 13.141 16.719 1 98.44 52 LYS B O 1
ATOM 1872 N N . VAL B 1 53 ? 2.891 14.164 15.43 1 98.44 53 VAL B N 1
ATOM 1873 C CA . VAL B 1 53 ? 3.52 12.922 14.992 1 98.44 53 VAL B CA 1
ATOM 1874 C C . VAL B 1 53 ? 4.918 12.812 15.594 1 98.44 53 VAL B C 1
ATOM 1876 O O . VAL B 1 53 ? 5.734 13.727 15.461 1 98.44 53 VAL B O 1
ATOM 1879 N N . GLU B 1 54 ? 5.145 11.672 16.219 1 98.25 54 GLU B N 1
ATOM 1880 C CA . GLU B 1 54 ? 6.449 11.391 16.812 1 98.25 54 GLU B CA 1
ATOM 1881 C C . GLU B 1 54 ? 7.051 10.109 16.234 1 98.25 54 GLU B C 1
ATOM 1883 O O . GLU B 1 54 ? 6.324 9.195 15.836 1 98.25 54 GLU B O 1
ATOM 1888 N N . PHE B 1 55 ? 8.32 10.078 16.219 1 98.19 55 PHE B N 1
ATOM 1889 C CA . PHE B 1 55 ? 9.086 8.883 15.859 1 98.19 55 PHE B CA 1
ATOM 1890 C C . PHE B 1 55 ? 9.914 8.398 17.047 1 98.19 55 PHE B C 1
ATOM 1892 O O . PHE B 1 55 ? 11.109 8.695 17.141 1 98.19 55 PHE B O 1
ATOM 1899 N N . PRO B 1 56 ? 9.328 7.629 17.859 1 98.06 56 PRO B N 1
ATOM 1900 C CA . PRO B 1 56 ? 10.062 7.133 19.016 1 98.06 56 PRO B CA 1
ATOM 1901 C C . PRO B 1 56 ? 11.32 6.355 18.641 1 98.06 56 PRO B C 1
ATOM 1903 O O . PRO B 1 56 ? 12.25 6.258 19.438 1 98.06 56 PRO B O 1
ATOM 1906 N N . LYS B 1 57 ? 11.25 5.777 17.406 1 96.38 57 LYS B N 1
ATOM 1907 C CA . LYS B 1 57 ? 12.391 4.984 16.938 1 96.38 57 LYS B CA 1
ATOM 1908 C C . LYS B 1 57 ? 12.539 5.074 15.422 1 96.38 57 LYS B C 1
ATOM 1910 O O . LYS B 1 57 ? 11.547 5.07 14.688 1 96.38 57 LYS B O 1
ATOM 1915 N N . GLY B 1 58 ? 13.859 5.219 14.945 1 96.69 58 GLY B N 1
ATOM 1916 C CA . GLY B 1 58 ? 14.211 4.848 13.586 1 96.69 58 GLY B CA 1
ATOM 1917 C C . GLY B 1 58 ? 14 5.977 12.586 1 96.69 58 GLY B C 1
ATOM 1918 O O . GLY B 1 58 ? 13.859 5.734 11.391 1 96.69 58 GLY B O 1
ATOM 1919 N N . LYS B 1 59 ? 13.859 7.203 13.062 1 94.31 59 LYS B N 1
ATOM 1920 C CA . LYS B 1 59 ? 13.719 8.32 12.125 1 94.31 59 LYS B CA 1
ATOM 1921 C C . LYS B 1 59 ? 14.867 8.328 11.117 1 94.31 59 LYS B C 1
ATOM 1923 O O . LYS B 1 59 ? 14.664 8.695 9.953 1 94.31 59 LYS B O 1
ATOM 1928 N N . ASP B 1 60 ? 16.031 7.844 11.492 1 95.44 60 ASP B N 1
ATOM 1929 C CA . ASP B 1 60 ? 17.219 7.824 10.641 1 95.44 60 ASP B CA 1
ATOM 1930 C C . ASP B 1 60 ? 17.125 6.699 9.609 1 95.44 60 ASP B C 1
ATOM 1932 O O . ASP B 1 60 ? 17.938 6.637 8.68 1 95.44 60 ASP B O 1
ATOM 1936 N N . ASN B 1 61 ? 16.188 5.832 9.734 1 97.56 61 ASN B N 1
ATOM 1937 C CA . ASN B 1 61 ? 16.016 4.727 8.797 1 97.56 61 ASN B CA 1
ATOM 1938 C C . ASN B 1 61 ? 14.938 5.027 7.77 1 97.56 61 ASN B C 1
ATOM 1940 O O . ASN B 1 61 ? 14.469 4.125 7.074 1 97.56 61 ASN B O 1
ATOM 1944 N N . ILE B 1 62 ? 14.508 6.23 7.75 1 97.94 62 ILE B N 1
ATOM 1945 C CA . ILE B 1 62 ? 13.508 6.68 6.789 1 97.94 62 ILE B CA 1
ATOM 1946 C C . ILE B 1 62 ? 14.195 7.324 5.59 1 97.94 62 ILE B C 1
ATOM 1948 O O . ILE B 1 62 ? 15.016 8.234 5.746 1 97.94 62 ILE B O 1
ATOM 1952 N N . LYS B 1 63 ? 13.898 6.828 4.414 1 97.25 63 LYS B N 1
ATOM 1953 C CA . LYS B 1 63 ? 14.438 7.367 3.166 1 97.25 63 LYS B CA 1
ATOM 1954 C C . LYS B 1 63 ? 13.391 8.203 2.438 1 97.25 63 LYS B C 1
ATOM 1956 O O . LYS B 1 63 ? 12.203 7.863 2.432 1 97.25 63 LYS B O 1
ATOM 1961 N N . ALA B 1 64 ? 13.836 9.25 1.8 1 95.25 64 ALA B N 1
ATOM 1962 C CA . ALA B 1 64 ? 12.953 10.148 1.061 1 95.25 64 ALA B CA 1
ATOM 1963 C C . ALA B 1 64 ? 13.078 9.922 -0.444 1 95.25 64 ALA B C 1
ATOM 1965 O O . ALA B 1 64 ? 14.172 9.68 -0.955 1 95.25 64 ALA B O 1
ATOM 1966 N N . TYR B 1 65 ? 11.977 9.914 -1.066 1 94.25 65 TYR B N 1
ATOM 1967 C CA . TYR B 1 65 ? 11.883 10 -2.52 1 94.25 65 TYR B CA 1
ATOM 1968 C C . TYR B 1 65 ? 11.156 11.273 -2.943 1 94.25 65 TYR B C 1
ATOM 1970 O O . TYR B 1 65 ? 10.008 11.5 -2.566 1 94.25 65 TYR B O 1
ATOM 1978 N N . THR B 1 66 ? 11.891 12.102 -3.65 1 86.19 66 THR B N 1
ATOM 1979 C CA . THR B 1 66 ? 11.32 13.375 -4.086 1 86.19 66 THR B CA 1
ATOM 1980 C C . THR B 1 66 ? 10.969 13.328 -5.57 1 86.19 66 THR B C 1
ATOM 1982 O O . THR B 1 66 ? 11.781 12.914 -6.398 1 86.19 66 THR B O 1
ATOM 1985 N N . VAL B 1 67 ? 9.711 13.57 -5.785 1 69.25 67 VAL B N 1
ATOM 1986 C CA . VAL B 1 67 ? 9.25 13.625 -7.172 1 69.25 67 VAL B CA 1
ATOM 1987 C C . VAL B 1 67 ? 9.57 14.992 -7.766 1 69.25 67 VAL B C 1
ATOM 1989 O O . VAL B 1 67 ? 9.219 16.016 -7.188 1 69.25 67 VAL B O 1
ATOM 1992 N N . SER B 1 68 ? 10.688 15.133 -8.508 1 52.38 68 SER B N 1
ATOM 1993 C CA . SER B 1 68 ? 11.094 16.422 -9.07 1 52.38 68 SER B CA 1
ATOM 1994 C C . SER B 1 68 ? 10.156 16.844 -10.195 1 52.38 68 SER B C 1
ATOM 1996 O O . SER B 1 68 ? 9.703 16.016 -10.984 1 52.38 68 SER B O 1
ATOM 1998 N N . LEU B 1 69 ? 9.273 17.766 -9.898 1 47.53 69 LEU B N 1
ATOM 1999 C CA . LEU B 1 69 ? 8.586 18.422 -11.008 1 47.53 69 LEU B CA 1
ATOM 2000 C C . LEU B 1 69 ? 9.578 18.875 -12.078 1 47.53 69 LEU B C 1
ATOM 2002 O O . LEU B 1 69 ? 10.578 19.516 -11.766 1 47.53 69 LEU B O 1
ATOM 2006 N N . SER B 1 70 ? 9.82 18.125 -12.945 1 39.69 70 SER B N 1
ATOM 2007 C CA . SER B 1 70 ? 10.57 18.703 -14.055 1 39.69 70 SER B CA 1
ATOM 2008 C C . SER B 1 70 ? 9.977 20.047 -14.477 1 39.69 70 SER B C 1
ATOM 2010 O O . SER B 1 70 ? 8.867 20.109 -15 1 39.69 70 SER B O 1
ATOM 2012 N N . MET B 1 71 ? 9.906 21.094 -13.688 1 35.75 71 MET B N 1
ATOM 2013 C CA . MET B 1 71 ? 9.734 22.344 -14.43 1 35.75 71 MET B CA 1
ATOM 2014 C C . MET B 1 71 ? 10.609 22.344 -15.68 1 35.75 71 MET B C 1
ATOM 2016 O O . MET B 1 71 ? 11.789 21.984 -15.625 1 35.75 71 MET B O 1
ATOM 2020 N N . HIS B 1 72 ? 9.961 21.875 -16.734 1 34.69 72 HIS B N 1
ATOM 2021 C CA . HIS B 1 72 ? 10.523 22.25 -18.031 1 34.69 72 HIS B CA 1
ATOM 2022 C C . HIS B 1 72 ? 11.102 23.656 -18 1 34.69 72 HIS B C 1
ATOM 2024 O O . HIS B 1 72 ? 10.352 24.641 -18 1 34.69 72 HIS B O 1
ATOM 2030 N N . LEU B 1 73 ? 11.961 23.938 -17.156 1 32.28 73 LEU B N 1
ATOM 2031 C CA . LEU B 1 73 ? 12.609 25.203 -17.484 1 32.28 73 LEU B CA 1
ATOM 2032 C C . LEU B 1 73 ? 13.133 25.172 -18.922 1 32.28 73 LEU B C 1
ATOM 2034 O O . LEU B 1 73 ? 14.031 24.406 -19.25 1 32.28 73 LEU B O 1
ATOM 2038 N N . ILE B 1 74 ? 12.18 25.094 -19.781 1 30.61 74 ILE B N 1
ATOM 2039 C CA . ILE B 1 74 ? 12.602 25.484 -21.125 1 30.61 74 ILE B CA 1
ATOM 2040 C C . ILE B 1 74 ? 13.438 26.766 -21.047 1 30.61 74 ILE B C 1
ATOM 2042 O O . ILE B 1 74 ? 12.938 27.812 -20.656 1 30.61 74 ILE B O 1
ATOM 2046 N N . ALA B 1 75 ? 14.672 26.625 -20.562 1 29.92 75 ALA B N 1
ATOM 2047 C CA . ALA B 1 75 ? 15.523 27.781 -20.859 1 29.92 75 ALA B CA 1
ATOM 2048 C C . ALA B 1 75 ? 15.422 28.156 -22.328 1 29.92 75 ALA B C 1
ATOM 2050 O O . ALA B 1 75 ? 15.797 27.375 -23.219 1 29.92 75 ALA B O 1
ATOM 2051 N N . ILE B 1 76 ? 14.227 28.656 -22.656 1 29.5 76 ILE B N 1
ATOM 2052 C CA . ILE B 1 76 ? 14.242 29.297 -23.969 1 29.5 76 ILE B CA 1
ATOM 2053 C C . ILE B 1 76 ? 15.445 30.234 -24.062 1 29.5 76 ILE B C 1
ATOM 2055 O O . ILE B 1 76 ? 15.57 31.188 -23.266 1 29.5 76 ILE B O 1
ATOM 2059 N N . TYR B 1 77 ? 16.5 29.578 -24.375 1 31.89 77 TYR B N 1
ATOM 2060 C CA . TYR B 1 77 ? 17.594 30.406 -24.844 1 31.89 77 TYR B CA 1
ATOM 2061 C C . TYR B 1 77 ? 17.109 31.438 -25.859 1 31.89 77 TYR B C 1
ATOM 2063 O O . TYR B 1 77 ? 16.719 31.078 -26.969 1 31.89 77 TYR B O 1
ATOM 2071 N N . LEU B 1 78 ? 16.297 32.375 -25.344 1 33.91 78 LEU B N 1
ATOM 2072 C CA . LEU B 1 78 ? 16.188 33.5 -26.281 1 33.91 78 LEU B CA 1
ATOM 2073 C C . LEU B 1 78 ? 17.562 34 -26.703 1 33.91 78 LEU B C 1
ATOM 2075 O O . LEU B 1 78 ? 18.359 34.406 -25.859 1 33.91 78 LEU B O 1
ATOM 2079 N N . SER B 1 79 ? 18.078 33.25 -27.609 1 34.59 79 SER B N 1
ATOM 2080 C CA . SER B 1 79 ? 19.203 33.812 -28.359 1 34.59 79 SER B CA 1
ATOM 2081 C C . SER B 1 79 ? 18.969 35.312 -28.672 1 34.59 79 SER B C 1
ATOM 2083 O O . SER B 1 79 ? 18.047 35.625 -29.438 1 34.59 79 SER B O 1
ATOM 2085 N N . SER B 1 80 ? 18.859 36.188 -27.594 1 32.94 80 SER B N 1
ATOM 2086 C CA . SER B 1 80 ? 19.078 37.469 -28.25 1 32.94 80 SER B CA 1
ATOM 2087 C C . SER B 1 80 ? 20.297 37.438 -29.172 1 32.94 80 SER B C 1
ATOM 2089 O O . SER B 1 80 ? 21.25 36.719 -28.906 1 32.94 80 SER B O 1
ATOM 2091 N N . PRO B 1 81 ? 20.172 37.938 -30.453 1 37.97 81 PRO B N 1
ATOM 2092 C CA . PRO B 1 81 ? 21.312 38 -31.375 1 37.97 81 PRO B CA 1
ATOM 2093 C C . PRO B 1 81 ? 22.609 38.406 -30.672 1 37.97 81 PRO B C 1
ATOM 2095 O O . PRO B 1 81 ? 23.688 37.875 -31.016 1 37.97 81 PRO B O 1
ATOM 2098 N N . SER B 1 82 ? 22.672 39.625 -30.109 1 35.12 82 SER B N 1
ATOM 2099 C CA . SER B 1 82 ? 23.969 40.25 -30 1 35.12 82 SER B CA 1
ATOM 2100 C C . SER B 1 82 ? 24.781 39.688 -28.844 1 35.12 82 SER B C 1
ATOM 2102 O O . SER B 1 82 ? 26.016 39.688 -28.875 1 35.12 82 SER B O 1
ATOM 2104 N N . ALA B 1 83 ? 24.406 39.938 -27.422 1 34.16 83 ALA B N 1
ATOM 2105 C CA . ALA B 1 83 ? 25.531 40 -26.484 1 34.16 83 ALA B CA 1
ATOM 2106 C C . ALA B 1 83 ? 26.031 38.594 -26.141 1 34.16 83 ALA B C 1
ATOM 2108 O O . ALA B 1 83 ? 25.25 37.625 -26.125 1 34.16 83 ALA B O 1
ATOM 2109 N N . PRO B 1 84 ? 27.391 38.312 -25.969 1 34.97 84 PRO B N 1
ATOM 2110 C CA . PRO B 1 84 ? 28.203 37.094 -25.891 1 34.97 84 PRO B CA 1
ATOM 2111 C C . PRO B 1 84 ? 27.719 36.125 -24.812 1 34.97 84 PRO B C 1
ATOM 2113 O O . PRO B 1 84 ? 27.516 34.938 -25.094 1 34.97 84 PRO B O 1
ATOM 2116 N N . HIS B 1 85 ? 28.297 36.188 -23.547 1 33.84 85 HIS B N 1
ATOM 2117 C CA . HIS B 1 85 ? 28.547 35.219 -22.516 1 33.84 85 HIS B CA 1
ATOM 2118 C C . HIS B 1 85 ? 27.281 34.938 -21.703 1 33.84 85 HIS B C 1
ATOM 2120 O O . HIS B 1 85 ? 26.828 35.781 -20.938 1 33.84 85 HIS B O 1
ATOM 2126 N N . ARG B 1 86 ? 26.281 34.375 -22.266 1 33.34 86 ARG B N 1
ATOM 2127 C CA . ARG B 1 86 ? 25 34.125 -21.609 1 33.34 86 ARG B CA 1
ATOM 2128 C C . ARG B 1 86 ? 25.172 33.219 -20.406 1 33.34 86 ARG B C 1
ATOM 2130 O O . ARG B 1 86 ? 25.656 32.094 -20.516 1 33.34 86 ARG B O 1
ATOM 2137 N N . HIS B 1 87 ? 25.484 33.906 -19.234 1 31.08 87 HIS B N 1
ATOM 2138 C CA . HIS B 1 87 ? 25.562 33.156 -17.984 1 31.08 87 HIS B CA 1
ATOM 2139 C C . HIS B 1 87 ? 24.281 32.375 -17.703 1 31.08 87 HIS B C 1
ATOM 2141 O O . HIS B 1 87 ? 23.188 32.938 -17.766 1 31.08 87 HIS B O 1
ATOM 2147 N N . LEU B 1 88 ? 24.125 31.203 -18.156 1 32.31 88 LEU B N 1
ATOM 2148 C CA . LEU B 1 88 ? 23.094 30.219 -17.812 1 32.31 88 LEU B CA 1
ATOM 2149 C C . LEU B 1 88 ? 22.953 30.109 -16.297 1 32.31 88 LEU B C 1
ATOM 2151 O O . LEU B 1 88 ? 23.875 29.688 -15.602 1 32.31 88 LEU B O 1
ATOM 2155 N N . HIS B 1 89 ? 22.297 31.141 -15.68 1 28.19 89 HIS B N 1
ATOM 2156 C CA . HIS B 1 89 ? 22.125 30.953 -14.25 1 28.19 89 HIS B CA 1
ATOM 2157 C C . HIS B 1 89 ? 21.094 29.859 -13.961 1 28.19 89 HIS B C 1
ATOM 2159 O O . HIS B 1 89 ? 19.922 29.984 -14.328 1 28.19 89 HIS B O 1
ATOM 2165 N N . LEU B 1 90 ? 21.406 28.656 -14.094 1 30.08 90 LEU B N 1
ATOM 2166 C CA . LEU B 1 90 ? 20.641 27.531 -13.555 1 30.08 90 LEU B CA 1
ATOM 2167 C C . LEU B 1 90 ? 20.375 27.719 -12.062 1 30.08 90 LEU B C 1
ATOM 2169 O O . LEU B 1 90 ? 21.312 27.781 -11.266 1 30.08 90 LEU B O 1
ATOM 2173 N N . ILE B 1 91 ? 19.422 28.438 -11.625 1 28.08 91 ILE B N 1
ATOM 2174 C CA . ILE B 1 91 ? 19.109 28.594 -10.211 1 28.08 91 ILE B CA 1
ATOM 2175 C C . ILE B 1 91 ? 18.562 27.266 -9.664 1 28.08 91 ILE B C 1
ATOM 2177 O O . ILE B 1 91 ? 17.516 26.797 -10.094 1 28.08 91 ILE B O 1
ATOM 2181 N N . ALA B 1 92 ? 19.359 26.25 -9.344 1 31.28 92 ALA B N 1
ATOM 2182 C CA . ALA B 1 92 ? 19.016 25.094 -8.523 1 31.28 92 ALA B CA 1
ATOM 2183 C C . ALA B 1 92 ? 18.547 25.531 -7.133 1 31.28 92 ALA B C 1
ATOM 2185 O O . ALA B 1 92 ? 19.266 26.25 -6.426 1 31.28 92 ALA B O 1
ATOM 2186 N N . ILE B 1 93 ? 17.328 25.75 -6.906 1 29.45 93 ILE B N 1
ATOM 2187 C CA . ILE B 1 93 ? 16.875 26.109 -5.57 1 29.45 93 ILE B CA 1
ATOM 2188 C C . ILE B 1 93 ? 17.031 24.906 -4.633 1 29.45 93 ILE B C 1
ATOM 2190 O O . ILE B 1 93 ? 16.391 23.875 -4.832 1 29.45 93 ILE B O 1
ATOM 2194 N N . CYS B 1 94 ? 18.172 24.625 -4.281 1 32.12 94 CYS B N 1
ATOM 2195 C CA . CYS B 1 94 ? 18.422 23.719 -3.17 1 32.12 94 CYS B CA 1
ATOM 2196 C C . CYS B 1 94 ? 17.719 24.188 -1.903 1 32.12 94 CYS B C 1
ATOM 2198 O O . CYS B 1 94 ? 17.984 25.297 -1.433 1 32.12 94 CYS B O 1
ATOM 2200 N N . VAL B 1 95 ? 16.469 23.688 -1.594 1 31 95 VAL B N 1
ATOM 2201 C CA . VAL B 1 95 ? 15.805 24.172 -0.388 1 31 95 VAL B CA 1
ATOM 2202 C C . VAL B 1 95 ? 16.75 24.047 0.808 1 31 95 VAL B C 1
ATOM 2204 O O . VAL B 1 95 ? 16.844 24.969 1.628 1 31 95 VAL B O 1
ATOM 2207 N N . SER B 1 96 ? 16.953 22.719 1.538 1 32.12 96 SER B N 1
ATOM 2208 C CA . SER B 1 96 ? 17.656 22.922 2.795 1 32.12 96 SER B CA 1
ATOM 2209 C C . SER B 1 96 ? 19.094 23.375 2.553 1 32.12 96 SER B C 1
ATOM 2211 O O . SER B 1 96 ? 19.469 23.688 1.418 1 32.12 96 SER B O 1
ATOM 2213 N N . SER B 1 97 ? 20.219 22.703 3.537 1 31.38 97 SER B N 1
ATOM 2214 C CA . SER B 1 97 ? 21.562 23.25 3.635 1 31.38 97 SER B CA 1
ATOM 2215 C C . SER B 1 97 ? 22.391 22.938 2.389 1 31.38 97 SER B C 1
ATOM 2217 O O . SER B 1 97 ? 22.172 21.906 1.75 1 31.38 97 SER B O 1
ATOM 2219 N N . PRO B 1 98 ? 23.188 23.922 1.841 1 33.25 98 PRO B N 1
ATOM 2220 C CA . PRO B 1 98 ? 24.109 24 0.705 1 33.25 98 PRO B CA 1
ATOM 2221 C C . PRO B 1 98 ? 25 22.766 0.579 1 33.25 98 PRO B C 1
ATOM 2223 O O . PRO B 1 98 ? 25.422 22.406 -0.524 1 33.25 98 PRO B O 1
ATOM 2226 N N . SER B 1 99 ? 25.641 22.344 1.682 1 33.19 99 SER B N 1
ATOM 2227 C CA . SER B 1 99 ? 26.828 21.5 1.538 1 33.19 99 SER B CA 1
ATOM 2228 C C . SER B 1 99 ? 26.516 20.219 0.787 1 33.19 99 SER B C 1
ATOM 2230 O O . SER B 1 99 ? 27.328 19.719 0.016 1 33.19 99 SER B O 1
ATOM 2232 N N . ASN B 1 100 ? 25.75 19.25 1.329 1 30.55 100 ASN B N 1
ATOM 2233 C CA . ASN B 1 100 ? 25.656 17.906 0.776 1 30.55 100 ASN B CA 1
ATOM 2234 C C . ASN B 1 100 ? 24.734 17.859 -0.436 1 30.55 100 ASN B C 1
ATOM 2236 O O . ASN B 1 100 ? 23.672 17.25 -0.38 1 30.55 100 ASN B O 1
ATOM 2240 N N . CYS B 1 101 ? 24.594 18.922 -1.156 1 30.84 101 CYS B N 1
ATOM 2241 C CA . CYS B 1 101 ? 23.812 18.922 -2.389 1 30.84 101 CYS B CA 1
ATOM 2242 C C . CYS B 1 101 ? 24.422 17.984 -3.42 1 30.84 101 CYS B C 1
ATOM 2244 O O . CYS B 1 101 ? 25.438 18.312 -4.039 1 30.84 101 CYS B O 1
ATOM 2246 N N . ALA B 1 102 ? 24.734 16.703 -3.004 1 29.09 102 ALA B N 1
ATOM 2247 C CA . ALA B 1 102 ? 25.266 15.852 -4.07 1 29.09 102 ALA B CA 1
ATOM 2248 C C . ALA B 1 102 ? 24.438 16 -5.348 1 29.09 102 ALA B C 1
ATOM 2250 O O . ALA B 1 102 ? 23.219 16.031 -5.297 1 29.09 102 ALA B O 1
ATOM 2251 N N . LEU B 1 103 ? 24.938 16.547 -6.402 1 30.08 103 LEU B N 1
ATOM 2252 C CA . LEU B 1 103 ? 24.531 16.578 -7.805 1 30.08 103 LEU B CA 1
ATOM 2253 C C . LEU B 1 103 ? 23.984 15.219 -8.242 1 30.08 103 LEU B C 1
ATOM 2255 O O . LEU B 1 103 ? 24.766 14.312 -8.578 1 30.08 103 LEU B O 1
ATOM 2259 N N . THR B 1 104 ? 23.609 14.344 -7.328 1 29.66 104 THR B N 1
ATOM 2260 C CA . THR B 1 104 ? 23.25 13.094 -7.984 1 29.66 104 THR B CA 1
ATOM 2261 C C . THR B 1 104 ? 22.328 13.359 -9.172 1 29.66 104 THR B C 1
ATOM 2263 O O . THR B 1 104 ? 21.625 14.367 -9.203 1 29.66 104 THR B O 1
ATOM 2266 N N . HIS B 1 105 ? 22.734 12.727 -10.367 1 30.44 105 HIS B N 1
ATOM 2267 C CA . HIS B 1 105 ? 22.047 12.633 -11.648 1 30.44 105 HIS B CA 1
ATOM 2268 C C . HIS B 1 105 ? 20.531 12.594 -11.461 1 30.44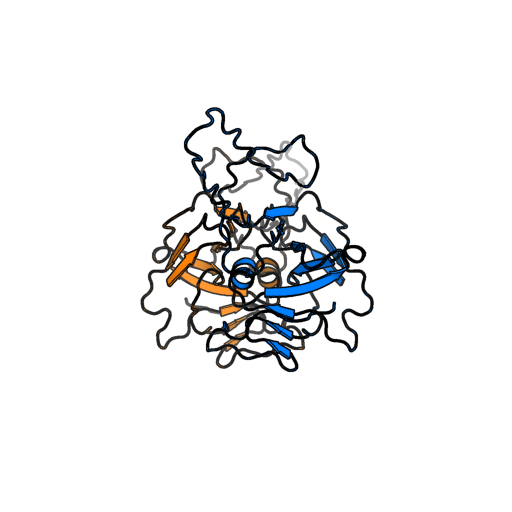 105 HIS B C 1
ATOM 2270 O O . HIS B 1 105 ? 19.984 11.609 -10.961 1 30.44 105 HIS B O 1
ATOM 2276 N N . MET B 1 106 ? 20.016 13.648 -10.898 1 30.55 106 MET B N 1
ATOM 2277 C CA . MET B 1 106 ? 18.594 13.828 -10.625 1 30.55 106 MET B CA 1
ATOM 2278 C C . MET B 1 106 ? 17.75 13.469 -11.844 1 30.55 106 MET B C 1
ATOM 2280 O O . MET B 1 106 ? 17.75 14.195 -12.836 1 30.55 106 MET B O 1
ATOM 2284 N N . MET B 1 107 ? 17.938 12.273 -12.359 1 30.14 107 MET B N 1
ATOM 2285 C CA . MET B 1 107 ? 16.984 11.875 -13.391 1 30.14 107 MET B CA 1
ATOM 2286 C C . MET B 1 107 ? 15.578 12.328 -13.031 1 30.14 107 MET B C 1
ATOM 2288 O O . MET B 1 107 ? 15.148 12.195 -11.883 1 30.14 107 MET B O 1
ATOM 2292 N N . ARG B 1 108 ? 15.164 13.414 -13.656 1 31.52 108 ARG B N 1
ATOM 2293 C CA . ARG B 1 108 ? 13.922 14.164 -13.758 1 31.52 108 ARG B CA 1
ATOM 2294 C C . ARG B 1 108 ? 12.719 13.219 -13.812 1 31.52 108 ARG B C 1
ATOM 2296 O O . ARG B 1 108 ? 12.5 12.547 -14.82 1 31.52 108 ARG B O 1
ATOM 2303 N N . MET B 1 109 ? 12.508 12.453 -12.812 1 33.91 109 MET B N 1
ATOM 2304 C CA . MET B 1 109 ? 11.328 11.602 -12.953 1 33.91 109 MET B CA 1
ATOM 2305 C C . MET B 1 109 ? 10.055 12.438 -12.938 1 33.91 109 MET B C 1
ATOM 2307 O O . MET B 1 109 ? 9.883 13.305 -12.086 1 33.91 109 MET B O 1
ATOM 2311 N N . HIS B 1 110 ? 9.484 12.766 -14.094 1 35.72 110 HIS B N 1
ATOM 2312 C CA . HIS B 1 110 ? 8.195 13.367 -14.438 1 35.72 110 HIS B CA 1
ATOM 2313 C C . HIS B 1 110 ? 7.051 12.672 -13.719 1 35.72 110 HIS B C 1
ATOM 2315 O O . HIS B 1 110 ? 6.828 11.469 -13.906 1 35.72 110 HIS B O 1
ATOM 2321 N N . ASP B 1 111 ? 6.738 13.133 -12.523 1 40.94 111 ASP B N 1
ATOM 2322 C CA . ASP B 1 111 ? 5.5 12.516 -12.062 1 40.94 111 ASP B CA 1
ATOM 2323 C C . ASP B 1 111 ? 4.281 13.273 -12.586 1 40.94 111 ASP B C 1
ATOM 2325 O O . ASP B 1 111 ? 3.895 14.305 -12.023 1 40.94 111 ASP B O 1
ATOM 2329 N N . PRO B 1 112 ? 3.918 13.188 -13.781 1 41.19 112 PRO B N 1
ATOM 2330 C CA . PRO B 1 112 ? 2.785 13.938 -14.328 1 41.19 112 PRO B CA 1
ATOM 2331 C C . PRO B 1 112 ? 1.502 13.734 -13.523 1 41.19 112 PRO B C 1
ATOM 2333 O O . PRO B 1 112 ? 0.535 14.484 -13.695 1 41.19 112 PRO B O 1
ATOM 2336 N N . ASP B 1 113 ? 1.418 12.734 -12.945 1 42.88 113 ASP B N 1
ATOM 2337 C CA . ASP B 1 113 ? 0.055 12.391 -12.555 1 42.88 113 ASP B CA 1
ATOM 2338 C C . ASP B 1 113 ? -0.373 13.172 -11.312 1 42.88 113 ASP B C 1
ATOM 2340 O O . ASP B 1 113 ? -1.467 12.961 -10.781 1 42.88 113 ASP B O 1
ATOM 2344 N N . THR B 1 114 ? 0.545 13.828 -10.555 1 46.44 114 THR B N 1
ATOM 2345 C CA . THR B 1 114 ? 0.027 14.734 -9.531 1 46.44 114 THR B CA 1
ATOM 2346 C C . THR B 1 114 ? -0.112 16.156 -10.078 1 46.44 114 THR B C 1
ATOM 2348 O O . THR B 1 114 ? 0.81 16.672 -10.711 1 46.44 114 THR B O 1
ATOM 2351 N N . LEU B 1 115 ? -1.163 16.5 -10.398 1 42.72 115 LEU B N 1
ATOM 2352 C CA . LEU B 1 115 ? -1.466 17.828 -10.898 1 42.72 115 LEU B CA 1
ATOM 2353 C C . LEU B 1 115 ? -0.638 18.891 -10.164 1 42.72 115 LEU B C 1
ATOM 2355 O O . LEU B 1 115 ? -0.62 20.047 -10.562 1 42.72 115 LEU B O 1
ATOM 2359 N N . SER B 1 116 ? -0.329 18.641 -8.875 1 44.66 116 SER B N 1
ATOM 2360 C CA . SER B 1 116 ? 0.205 19.844 -8.258 1 44.66 116 SER B CA 1
ATOM 2361 C C . SER B 1 116 ? 1.702 19.984 -8.516 1 44.66 116 SER B C 1
ATOM 2363 O O . SER B 1 116 ? 2.438 19 -8.461 1 44.66 116 SER B O 1
ATOM 2365 N N . GLY B 1 117 ? 2.184 20.531 -9.586 1 47.12 117 GLY B N 1
ATOM 2366 C CA . GLY B 1 117 ? 3.523 21.016 -9.859 1 47.12 117 GLY B CA 1
ATOM 2367 C C . GLY B 1 117 ? 4.422 21.031 -8.641 1 47.12 117 GLY B C 1
ATOM 2368 O O . GLY B 1 117 ? 5.566 21.469 -8.711 1 47.12 117 GLY B O 1
ATOM 2369 N N . THR B 1 118 ? 3.883 20.969 -7.438 1 54.34 118 THR B N 1
ATOM 2370 C CA . THR B 1 118 ? 4.688 21.172 -6.234 1 54.34 118 THR B CA 1
ATOM 2371 C C . THR B 1 118 ? 5.32 19.859 -5.785 1 54.34 118 THR B C 1
ATOM 2373 O O . THR B 1 118 ? 4.66 18.812 -5.781 1 54.34 118 THR B O 1
ATOM 2376 N N . PRO B 1 119 ? 6.598 19.875 -5.598 1 64.62 119 PRO B N 1
ATOM 2377 C CA . PRO B 1 119 ? 7.336 18.656 -5.273 1 64.62 119 PRO B CA 1
ATOM 2378 C C . PRO B 1 119 ? 6.758 17.922 -4.066 1 64.62 119 PRO B C 1
ATOM 2380 O O . PRO B 1 119 ? 6.484 18.547 -3.035 1 64.62 119 PRO B O 1
ATOM 2383 N N . LEU B 1 120 ? 6.156 16.703 -4.145 1 82 120 LEU B N 1
ATOM 2384 C CA . LEU B 1 120 ? 5.707 15.781 -3.107 1 82 120 LEU B CA 1
ATOM 2385 C C . LEU B 1 120 ? 6.82 14.812 -2.727 1 82 120 LEU B C 1
ATOM 2387 O O . LEU B 1 120 ? 7.48 14.242 -3.6 1 82 120 LEU B O 1
ATOM 2391 N N . GLN B 1 121 ? 7.262 14.977 -1.398 1 91.44 121 GLN B N 1
ATOM 2392 C CA . GLN B 1 121 ? 8.227 14.008 -0.882 1 91.44 121 GLN B CA 1
ATOM 2393 C C . GLN B 1 121 ? 7.527 12.82 -0.236 1 91.44 121 GLN B C 1
ATOM 2395 O O . GLN B 1 121 ? 6.59 12.992 0.542 1 91.44 121 GLN B O 1
ATOM 2400 N N . ARG B 1 122 ? 8.039 11.688 -0.605 1 95.75 122 ARG B N 1
ATOM 2401 C CA . ARG B 1 122 ? 7.535 10.453 -0.013 1 95.75 122 ARG B CA 1
ATOM 2402 C C . ARG B 1 122 ? 8.609 9.773 0.828 1 95.75 122 ARG B C 1
ATOM 2404 O O . ARG B 1 122 ? 9.781 9.734 0.437 1 95.75 122 ARG B O 1
ATOM 2411 N N . PHE B 1 123 ? 8.172 9.273 1.97 1 97.81 123 PHE B N 1
ATOM 2412 C CA . PHE B 1 123 ? 9.102 8.695 2.936 1 97.81 123 PHE B CA 1
ATOM 2413 C C . PHE B 1 123 ? 8.75 7.242 3.221 1 97.81 123 PHE B C 1
ATOM 2415 O O . PHE B 1 123 ? 7.582 6.91 3.445 1 97.81 123 PHE B O 1
ATOM 2422 N N . PHE B 1 124 ? 9.75 6.375 3.205 1 98.38 124 PHE B N 1
ATOM 2423 C CA . PHE B 1 124 ? 9.547 4.957 3.461 1 98.38 124 PHE B CA 1
ATOM 2424 C C . PHE B 1 124 ? 10.727 4.375 4.238 1 98.38 124 PHE B C 1
ATOM 2426 O O . PHE B 1 124 ? 11.805 4.969 4.273 1 98.38 124 PHE B O 1
ATOM 2433 N N . CYS B 1 125 ? 10.508 3.299 4.918 1 98.56 125 CYS B N 1
ATOM 2434 C CA . CYS B 1 125 ? 11.594 2.605 5.602 1 98.56 125 CYS B CA 1
ATOM 2435 C C . CYS B 1 125 ? 12.609 2.061 4.602 1 98.56 125 CYS B C 1
ATOM 2437 O O . CYS B 1 125 ? 12.25 1.295 3.703 1 98.56 125 CYS B O 1
ATOM 2439 N N . GLN B 1 126 ? 13.812 2.393 4.762 1 97.19 126 GLN B N 1
ATOM 2440 C CA . GLN B 1 126 ? 14.805 2.021 3.762 1 97.19 126 GLN B CA 1
ATOM 2441 C C . GLN B 1 126 ? 15.164 0.542 3.867 1 97.19 126 GLN B C 1
ATOM 2443 O O . GLN B 1 126 ? 15.766 -0.023 2.949 1 97.19 126 GLN B O 1
ATOM 2448 N N . THR B 1 127 ? 14.805 -0.103 4.973 1 96.38 127 THR B N 1
ATOM 2449 C CA . THR B 1 127 ? 15.133 -1.51 5.176 1 96.38 127 THR B CA 1
ATOM 2450 C C . THR B 1 127 ? 14.031 -2.406 4.609 1 96.38 127 THR B C 1
ATOM 2452 O O . THR B 1 127 ? 14.312 -3.328 3.842 1 96.38 127 THR B O 1
ATOM 2455 N N . CYS B 1 128 ? 12.766 -2.053 4.898 1 96.5 128 CYS B N 1
ATOM 2456 C CA . CYS B 1 128 ? 11.711 -2.992 4.531 1 96.5 128 CYS B CA 1
ATOM 2457 C C . CYS B 1 128 ? 10.797 -2.398 3.467 1 96.5 128 CYS B C 1
ATOM 2459 O O . CYS B 1 128 ? 9.891 -3.072 2.975 1 96.5 128 CYS B O 1
ATOM 2461 N N . GLY B 1 129 ? 10.961 -1.157 3.154 1 97.75 129 GLY B N 1
ATOM 2462 C CA . GLY B 1 129 ? 10.273 -0.561 2.021 1 97.75 129 GLY B CA 1
ATOM 2463 C C . GLY B 1 129 ? 8.891 -0.033 2.371 1 97.75 129 GLY B C 1
ATOM 2464 O O . GLY B 1 129 ? 8.234 0.595 1.542 1 97.75 129 GLY B O 1
ATOM 2465 N N . VAL B 1 130 ? 8.43 -0.205 3.588 1 98.31 130 VAL B N 1
ATOM 2466 C CA . VAL B 1 130 ? 7.074 0.161 3.986 1 98.31 130 VAL B CA 1
ATOM 2467 C C . VAL B 1 130 ? 6.91 1.679 3.932 1 98.31 130 VAL B C 1
ATOM 2469 O O . VAL B 1 130 ? 7.781 2.42 4.398 1 9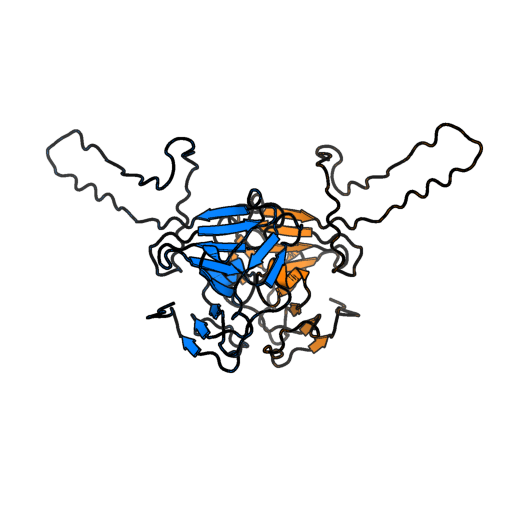8.31 130 VAL B O 1
ATOM 2472 N N . PRO B 1 131 ? 5.793 2.131 3.303 1 98.75 131 PRO B N 1
ATOM 2473 C CA . PRO B 1 131 ? 5.566 3.578 3.266 1 98.75 131 PRO B CA 1
ATOM 2474 C C . PRO B 1 131 ? 5.188 4.152 4.629 1 98.75 131 PRO B C 1
ATOM 2476 O O . PRO B 1 131 ? 4.441 3.518 5.383 1 98.75 131 PRO B O 1
ATOM 2479 N N . ILE B 1 132 ? 5.695 5.359 4.891 1 98.62 132 ILE B N 1
ATOM 2480 C CA . ILE B 1 132 ? 5.496 5.945 6.215 1 98.62 132 ILE B CA 1
ATOM 2481 C C . ILE B 1 132 ? 4.648 7.211 6.094 1 98.62 132 ILE B C 1
ATOM 2483 O O . ILE B 1 132 ? 3.631 7.352 6.773 1 98.62 132 ILE B O 1
ATOM 2487 N N . MET B 1 133 ? 5.094 8.148 5.254 1 98.25 133 MET B N 1
ATOM 2488 C CA . MET B 1 133 ? 4.398 9.43 5.152 1 98.25 133 MET B CA 1
ATOM 2489 C C . MET B 1 133 ? 4.797 10.172 3.881 1 98.25 133 MET B C 1
ATOM 2491 O O . MET B 1 133 ? 5.699 9.734 3.162 1 98.25 133 MET B O 1
ATOM 2495 N N . SER B 1 134 ? 4.098 11.195 3.576 1 96.56 134 SER B N 1
ATOM 2496 C CA . SER B 1 134 ? 4.418 12.156 2.529 1 96.56 134 SER B CA 1
ATOM 2497 C C . SER B 1 134 ? 4.32 13.586 3.043 1 96.56 134 SER B C 1
ATOM 2499 O O . SER B 1 134 ? 3.58 13.867 3.99 1 96.56 134 SER B O 1
ATOM 2501 N N . ILE B 1 135 ? 5.094 14.438 2.455 1 92.75 135 ILE B N 1
ATOM 2502 C CA . ILE B 1 135 ? 5.059 15.867 2.74 1 92.75 135 ILE B CA 1
ATOM 2503 C C . ILE B 1 135 ? 4.898 16.641 1.438 1 92.75 135 ILE B C 1
ATOM 2505 O O . ILE B 1 135 ? 5.57 16.359 0.446 1 92.75 135 ILE B O 1
ATOM 2509 N N . THR B 1 136 ? 3.977 17.484 1.465 1 86.5 136 THR B N 1
ATOM 2510 C CA . THR B 1 136 ? 3.748 18.359 0.318 1 86.5 136 THR B CA 1
ATOM 2511 C C . THR B 1 136 ? 3.676 19.812 0.755 1 86.5 136 THR B C 1
ATOM 2513 O O . THR B 1 136 ? 3.117 20.125 1.81 1 86.5 136 THR B O 1
ATOM 2516 N N . PRO B 1 137 ? 4.246 20.719 -0.034 1 81.94 137 PRO B N 1
ATOM 2517 C CA . PRO B 1 137 ? 4.172 22.141 0.3 1 81.94 137 PRO B CA 1
ATOM 2518 C C . PRO B 1 137 ? 2.734 22.656 0.337 1 81.94 137 PRO B C 1
ATOM 2520 O O . PRO B 1 137 ? 2.473 23.719 0.912 1 81.94 137 PRO B O 1
ATOM 2523 N N . LEU B 1 138 ? 1.83 21.938 -0.22 1 79.44 138 LEU B N 1
ATOM 2524 C CA . LEU B 1 138 ? 0.43 22.344 -0.25 1 79.44 138 LEU B CA 1
ATOM 2525 C C . LEU B 1 138 ? -0.177 22.312 1.148 1 79.44 138 LEU B C 1
ATOM 2527 O O . LEU B 1 138 ? -1.146 23.031 1.427 1 79.44 138 LEU B O 1
ATOM 2531 N N . TYR B 1 139 ? 0.355 21.469 1.971 1 87.06 139 TYR B N 1
ATOM 2532 C CA . TYR B 1 139 ? -0.126 21.359 3.344 1 87.06 139 TYR B CA 1
ATOM 2533 C C . TYR B 1 139 ? 0.953 21.766 4.336 1 87.06 139 TYR B C 1
ATOM 2535 O O . TYR B 1 139 ? 1.578 20.922 4.973 1 87.06 139 TYR B O 1
ATOM 2543 N N . LYS B 1 140 ? 1.081 23.062 4.512 1 88.44 140 LYS B N 1
ATOM 2544 C CA . LYS B 1 140 ? 2.129 23.562 5.395 1 88.44 140 LYS B CA 1
ATOM 2545 C C . LYS B 1 140 ? 1.894 23.125 6.836 1 88.44 140 LYS B C 1
ATOM 2547 O O . LYS B 1 140 ? 0.774 23.219 7.344 1 88.44 140 LYS B O 1
ATOM 2552 N N . GLY B 1 141 ? 2.902 22.625 7.453 1 93.5 141 GLY B N 1
ATOM 2553 C CA . GLY B 1 141 ? 2.828 22.25 8.852 1 93.5 141 GLY B CA 1
ATOM 2554 C C . GLY B 1 141 ? 2.162 20.906 9.07 1 93.5 141 GLY B C 1
ATOM 2555 O O . GLY B 1 141 ? 1.901 20.5 10.211 1 93.5 141 GLY B O 1
ATOM 2556 N N . LYS B 1 142 ? 1.839 20.266 7.949 1 96.38 142 LYS B N 1
ATOM 2557 C CA . LYS B 1 142 ? 1.17 18.969 8.062 1 96.38 142 LYS B CA 1
ATOM 2558 C C . LYS B 1 142 ? 1.952 17.891 7.332 1 96.38 142 LYS B C 1
ATOM 2560 O O . LYS B 1 142 ? 2.811 18.188 6.5 1 96.38 142 LYS B O 1
ATOM 2565 N N . VAL B 1 143 ? 1.706 16.656 7.73 1 96.62 143 VAL B N 1
ATOM 2566 C CA . VAL B 1 143 ? 2.211 15.477 7.039 1 96.62 143 VAL B CA 1
ATOM 2567 C C . VAL B 1 143 ? 1.047 14.562 6.656 1 96.62 143 VAL B C 1
ATOM 2569 O O . VAL B 1 143 ? -0.032 14.641 7.25 1 96.62 143 VAL B O 1
ATOM 2572 N N . VAL B 1 144 ? 1.229 13.852 5.652 1 97.44 144 VAL B N 1
ATOM 2573 C CA . VAL B 1 144 ? 0.263 12.844 5.234 1 97.44 144 VAL B CA 1
ATOM 2574 C C . VAL B 1 144 ? 0.773 11.453 5.617 1 97.44 144 VAL B C 1
ATOM 2576 O O . VAL B 1 144 ? 1.685 10.922 4.977 1 97.44 144 VAL B O 1
ATOM 2579 N N . LEU B 1 145 ? 0.175 10.852 6.59 1 98.56 145 LEU B N 1
ATOM 2580 C CA . LEU B 1 145 ? 0.592 9.547 7.074 1 98.56 145 LEU B CA 1
ATOM 2581 C C . LEU B 1 145 ? -0.044 8.43 6.25 1 98.56 145 LEU B C 1
ATOM 2583 O O . LEU B 1 145 ? -1.219 8.516 5.883 1 98.56 145 LEU B O 1
ATOM 2587 N N . LYS B 1 146 ? 0.759 7.434 5.918 1 98.75 146 LYS B N 1
ATOM 2588 C CA . LYS B 1 146 ? 0.223 6.176 5.402 1 98.75 146 LYS B CA 1
ATOM 2589 C C . LYS B 1 146 ? -0.23 5.266 6.539 1 98.75 146 LYS B C 1
ATOM 2591 O O . LYS B 1 146 ? 0.533 5 7.469 1 98.75 146 LYS B O 1
ATOM 2596 N N . LEU B 1 147 ? -1.317 4.68 6.48 1 98.69 147 LEU B N 1
ATOM 2597 C CA . LEU B 1 147 ? -1.98 4.258 7.707 1 98.69 147 LEU B CA 1
ATOM 259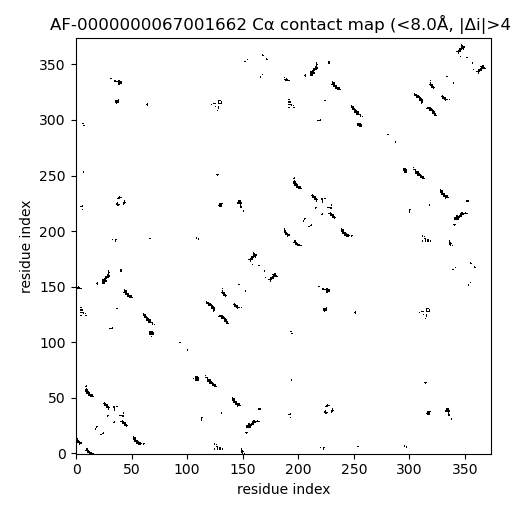8 C C . LEU B 1 147 ? -1.822 2.756 7.922 1 98.69 147 LEU B C 1
ATOM 2600 O O . LEU B 1 147 ? -2.361 2.203 8.883 1 98.69 147 LEU B O 1
ATOM 2604 N N . GLY B 1 148 ? -1.061 2.117 7.113 1 98.31 148 GLY B N 1
ATOM 2605 C CA . GLY B 1 148 ? -0.93 0.672 7.203 1 98.31 148 GLY B CA 1
ATOM 2606 C C . GLY B 1 148 ? -0.183 0.218 8.445 1 98.31 148 GLY B C 1
ATOM 2607 O O . GLY B 1 148 ? -0.253 -0.954 8.82 1 98.31 148 GLY B O 1
ATOM 2608 N N . LEU B 1 149 ? 0.524 1.102 9.125 1 98 149 LEU B N 1
ATOM 2609 C CA . LEU B 1 149 ? 1.358 0.755 10.266 1 98 149 LEU B CA 1
ATOM 2610 C C . LEU B 1 149 ? 0.507 0.54 11.516 1 98 149 LEU B C 1
ATOM 2612 O O . LEU B 1 149 ? 0.975 -0.035 12.5 1 98 149 LEU B O 1
ATOM 2616 N N . TYR B 1 150 ? -0.717 1.03 11.469 1 98.25 150 TYR B N 1
ATOM 2617 C CA . TYR B 1 150 ? -1.5 1.113 12.695 1 98.25 150 TYR B CA 1
ATOM 2618 C C . TYR B 1 150 ? -2.592 0.05 12.719 1 98.25 150 TYR B C 1
ATOM 2620 O O . TYR B 1 150 ? -3.266 -0.179 11.711 1 98.25 150 TYR B O 1
ATOM 2628 N N . PRO B 1 151 ? -2.777 -0.562 13.812 1 97.06 151 PRO B N 1
ATOM 2629 C CA . PRO B 1 151 ? -3.746 -1.657 13.891 1 97.06 151 PRO B CA 1
ATOM 2630 C C . PRO B 1 151 ? -5.188 -1.186 13.703 1 97.06 151 PRO B C 1
ATOM 2632 O O . PRO B 1 151 ? -5.984 -1.87 13.055 1 97.06 151 PRO B O 1
ATOM 2635 N N . LYS B 1 152 ? -5.539 -0.085 14.336 1 97.12 152 LYS B N 1
ATOM 2636 C CA . LYS B 1 152 ? -6.871 0.505 14.219 1 97.12 152 LYS B CA 1
ATOM 2637 C C . LYS B 1 152 ? -6.82 1.84 13.484 1 97.12 152 LYS B C 1
ATOM 2639 O O . LYS B 1 152 ? -5.965 2.682 13.766 1 97.12 152 LYS B O 1
ATOM 2644 N N . LEU B 1 153 ? -7.75 1.94 12.523 1 98.19 153 LEU B N 1
ATOM 2645 C CA . LEU B 1 153 ? -7.75 3.154 11.711 1 98.19 153 LEU B CA 1
ATOM 2646 C C . LEU B 1 153 ? -9.055 3.928 11.891 1 98.19 153 LEU B C 1
ATOM 2648 O O . LEU B 1 153 ? -10.109 3.33 12.094 1 98.19 153 LEU B O 1
ATOM 2652 N N . PRO B 1 154 ? -8.992 5.254 11.859 1 97.88 154 PRO B N 1
ATOM 2653 C CA . PRO B 1 154 ? -10.227 6.039 11.875 1 97.88 154 PRO B CA 1
ATOM 2654 C C . PRO B 1 154 ? -11.094 5.801 10.641 1 97.88 154 PRO B C 1
ATOM 2656 O O . PRO B 1 154 ? -10.594 5.336 9.609 1 97.88 154 PRO B O 1
ATOM 2659 N N . VAL B 1 155 ? -12.352 6.133 10.805 1 97.81 155 VAL B N 1
ATOM 2660 C CA . VAL B 1 155 ? -13.273 6.027 9.68 1 97.81 155 VAL B CA 1
ATOM 2661 C C . VAL B 1 155 ? -12.961 7.113 8.656 1 97.81 155 VAL B C 1
ATOM 2663 O O . VAL B 1 155 ? -12.914 8.297 8.992 1 97.81 155 VAL B O 1
ATOM 2666 N N . PRO B 1 156 ? -12.711 6.715 7.363 1 98.19 156 PRO B N 1
ATOM 2667 C CA . PRO B 1 156 ? -12.32 7.723 6.375 1 98.19 156 PRO B CA 1
ATOM 2668 C C . PRO B 1 156 ? -13.43 8.727 6.09 1 98.19 156 PRO B C 1
ATOM 2670 O O . PRO B 1 156 ? -14.609 8.367 6.086 1 98.19 156 PRO B O 1
ATOM 2673 N N . GLU B 1 157 ? -13.016 9.93 5.738 1 97.44 157 GLU B N 1
ATOM 2674 C CA . GLU B 1 157 ? -13.922 11.047 5.508 1 97.44 157 GLU B CA 1
ATOM 2675 C C . GLU B 1 157 ? -14.336 11.133 4.043 1 97.44 157 GLU B C 1
ATOM 2677 O O . GLU B 1 157 ? -15.5 11.406 3.732 1 97.44 157 GLU B O 1
ATOM 2682 N N . TRP B 1 158 ? -13.375 10.891 3.154 1 97.62 158 TRP B N 1
ATOM 2683 C CA . TRP B 1 158 ? -13.68 11.07 1.737 1 97.62 158 TRP B CA 1
ATOM 2684 C C . TRP B 1 158 ? -12.797 10.172 0.876 1 97.62 158 TRP B C 1
ATOM 2686 O O . TRP B 1 158 ? -11.844 9.57 1.372 1 97.62 158 TRP B O 1
ATOM 2696 N N . GLU B 1 159 ? -13.156 10.055 -0.377 1 98 159 GLU B N 1
ATOM 2697 C CA . GLU B 1 159 ? -12.375 9.422 -1.438 1 98 159 GLU B CA 1
ATOM 2698 C C . GLU B 1 159 ? -12.086 10.406 -2.57 1 98 159 GLU B C 1
ATOM 2700 O O . GLU B 1 159 ? -12.977 11.125 -3.014 1 98 159 GLU B O 1
ATOM 2705 N N . SER B 1 160 ? -10.852 10.461 -2.916 1 97.56 160 SER B N 1
ATOM 2706 C CA . SER B 1 160 ? -10.461 11.297 -4.047 1 97.56 160 SER B CA 1
ATOM 2707 C C . SER B 1 160 ? -10.055 10.453 -5.246 1 97.56 160 SER B C 1
ATOM 2709 O O . SER B 1 160 ? -9.688 9.289 -5.094 1 97.56 160 SER B O 1
ATOM 2711 N N . PHE B 1 161 ? -10.18 11.039 -6.457 1 97.56 161 PHE B N 1
ATOM 2712 C CA . PHE B 1 161 ? -9.938 10.344 -7.719 1 97.56 161 PHE B CA 1
ATOM 2713 C C . PHE B 1 161 ? -10.812 9.102 -7.828 1 97.56 161 PHE B C 1
ATOM 2715 O O . PHE B 1 161 ? -10.359 8.055 -8.305 1 97.56 161 PHE B O 1
ATOM 2722 N N . ALA B 1 162 ? -11.977 9.266 -7.363 1 97.75 162 ALA B N 1
ATOM 2723 C CA . ALA B 1 162 ? -12.922 8.156 -7.34 1 97.75 162 ALA B CA 1
ATOM 2724 C C . ALA B 1 162 ? -13.188 7.633 -8.75 1 97.75 162 ALA B C 1
ATOM 2726 O O . ALA B 1 162 ? -13.586 6.477 -8.93 1 97.75 162 ALA B O 1
ATOM 2727 N N . GLU B 1 163 ? -12.938 8.43 -9.703 1 97.19 163 GLU B N 1
ATOM 2728 C CA . GLU B 1 163 ? -13.164 8.031 -11.086 1 97.19 163 GLU B CA 1
ATOM 2729 C C . GLU B 1 163 ? -12.172 6.965 -11.531 1 97.19 163 GLU B C 1
ATOM 2731 O O . GLU B 1 163 ? -12.367 6.312 -12.555 1 97.19 163 GLU B O 1
ATOM 2736 N N . ARG B 1 164 ? -11.125 6.758 -10.789 1 97.31 164 ARG B N 1
ATOM 2737 C CA . ARG B 1 164 ? -10.078 5.82 -11.172 1 97.31 164 ARG B CA 1
ATOM 2738 C C . ARG B 1 164 ? -10.242 4.484 -10.453 1 97.31 164 ARG B C 1
ATOM 2740 O O . ARG B 1 164 ? -9.359 3.627 -10.516 1 97.31 164 ARG B O 1
ATOM 2747 N N . ARG B 1 165 ? -11.359 4.285 -9.812 1 97.88 165 ARG B N 1
ATOM 2748 C CA . ARG B 1 165 ? -11.648 2.992 -9.195 1 97.88 165 ARG B CA 1
ATOM 2749 C C . ARG B 1 165 ? -11.617 1.876 -10.234 1 97.88 165 ARG B C 1
ATOM 2751 O O . ARG B 1 165 ? -12.008 2.076 -11.383 1 97.88 165 ARG B O 1
ATOM 2758 N N . GLN B 1 166 ? -11.117 0.71 -9.758 1 97.81 166 GLN B N 1
ATOM 2759 C CA . GLN B 1 166 ? -11.383 -0.471 -10.57 1 97.81 166 GLN B CA 1
ATOM 2760 C C . GLN B 1 166 ? -12.883 -0.702 -10.727 1 97.81 166 GLN B C 1
ATOM 2762 O O . GLN B 1 166 ? -13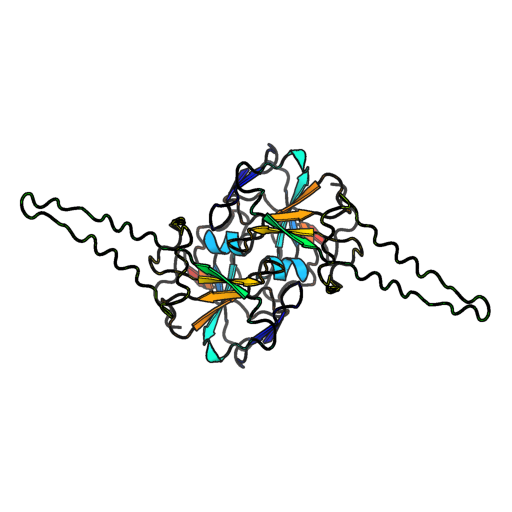.672 -0.311 -9.859 1 97.81 166 GLN B O 1
ATOM 2767 N N . HIS B 1 167 ? -13.289 -1.338 -11.766 1 96.06 167 HIS B N 1
ATOM 2768 C CA . HIS B 1 167 ? -14.711 -1.493 -12.07 1 96.06 167 HIS B CA 1
ATOM 2769 C C . HIS B 1 167 ? -15.406 -2.338 -11.008 1 96.06 167 HIS B C 1
ATOM 2771 O O . HIS B 1 167 ? -16.625 -2.254 -10.844 1 96.06 167 HIS B O 1
ATOM 2777 N N . TRP B 1 168 ? -14.688 -3.1 -10.266 1 97.06 168 TRP B N 1
ATOM 2778 C CA . TRP B 1 168 ? -15.281 -4.008 -9.289 1 97.06 168 TRP B CA 1
ATOM 2779 C C . TRP B 1 168 ? -15.227 -3.41 -7.887 1 97.06 168 TRP B C 1
ATOM 2781 O O . TRP B 1 168 ? -15.625 -4.059 -6.914 1 97.06 168 TRP B O 1
ATOM 2791 N N . GLU B 1 169 ? -14.703 -2.209 -7.715 1 97.19 169 GLU B N 1
ATOM 2792 C CA . GLU B 1 169 ? -14.68 -1.51 -6.434 1 97.19 169 GLU B CA 1
ATOM 2793 C C . GLU B 1 169 ? -16 -0.796 -6.164 1 97.19 169 GLU B C 1
ATOM 2795 O O . GLU B 1 169 ? -16.672 -0.351 -7.098 1 97.19 169 GLU B O 1
ATOM 2800 N N . LYS B 1 170 ? -16.266 -0.671 -4.895 1 96.88 170 LYS B N 1
ATOM 2801 C CA . LYS B 1 170 ? -17.391 0.152 -4.441 1 96.88 170 LYS B CA 1
ATOM 2802 C C . LYS B 1 170 ? -16.922 1.223 -3.461 1 96.88 170 LYS B C 1
ATOM 2804 O O . LYS B 1 170 ? -15.922 1.034 -2.756 1 96.88 170 LYS B O 1
ATOM 2809 N N . PRO B 1 171 ? -17.641 2.301 -3.436 1 97.56 171 PRO B N 1
ATOM 2810 C CA . PRO B 1 171 ? -17.297 3.336 -2.463 1 97.56 171 PRO B CA 1
ATOM 2811 C C . PRO B 1 171 ? -17.453 2.865 -1.018 1 97.56 171 PRO B C 1
ATOM 2813 O O . PRO B 1 171 ? -18.297 2.02 -0.729 1 97.56 171 PRO B O 1
ATOM 2816 N N . PHE B 1 172 ? -16.625 3.449 -0.196 1 97.75 172 PHE B N 1
ATOM 2817 C CA . PHE B 1 172 ? -16.828 3.227 1.231 1 97.75 172 PHE B CA 1
ATOM 2818 C C . PHE B 1 172 ? -18.047 3.982 1.734 1 97.75 172 PHE B C 1
ATOM 2820 O O . PHE B 1 172 ? -18.281 5.133 1.348 1 97.75 172 PHE B O 1
ATOM 2827 N N . GLU B 1 173 ? -18.766 3.348 2.52 1 97.06 173 GLU B N 1
ATOM 2828 C CA . GLU B 1 173 ? -20.016 3.936 3.021 1 97.06 173 GLU B CA 1
ATOM 2829 C C . GLU B 1 173 ? -19.734 5.227 3.785 1 97.06 173 GLU B C 1
ATOM 2831 O O . GLU B 1 173 ? -18.828 5.281 4.625 1 97.06 173 GLU B O 1
ATOM 2836 N N . GLY B 1 174 ? -20.453 6.27 3.432 1 97 174 GLY B N 1
ATOM 2837 C CA . GLY B 1 174 ? -20.438 7.504 4.195 1 97 174 GLY B CA 1
ATOM 2838 C C . GLY B 1 174 ? -19.344 8.461 3.748 1 97 174 GLY B C 1
ATOM 2839 O O . GLY B 1 174 ? -19.25 9.586 4.242 1 97 174 GLY B O 1
ATOM 2840 N N . THR B 1 175 ? -18.562 8.062 2.828 1 97.75 175 THR B N 1
ATOM 2841 C CA . THR B 1 175 ? -17.469 8.93 2.398 1 97.75 175 THR B CA 1
ATOM 2842 C C . THR B 1 175 ? -17.938 9.906 1.327 1 97.75 175 THR B C 1
ATOM 2844 O O . THR B 1 175 ? -18.766 9.555 0.478 1 97.75 175 THR B O 1
ATOM 2847 N N . ILE B 1 176 ? -17.422 11.141 1.431 1 97 176 ILE B N 1
ATOM 2848 C CA . ILE B 1 176 ? -17.609 12.094 0.345 1 97 176 ILE B CA 1
ATOM 2849 C C . ILE B 1 176 ? -16.797 11.664 -0.873 1 97 176 ILE B C 1
ATOM 2851 O O . ILE B 1 176 ? -15.641 11.258 -0.742 1 97 176 ILE B O 1
ATOM 2855 N N . GLN B 1 177 ? -17.422 11.75 -2.035 1 97.56 177 GLN B N 1
ATOM 2856 C CA . GLN B 1 177 ? -1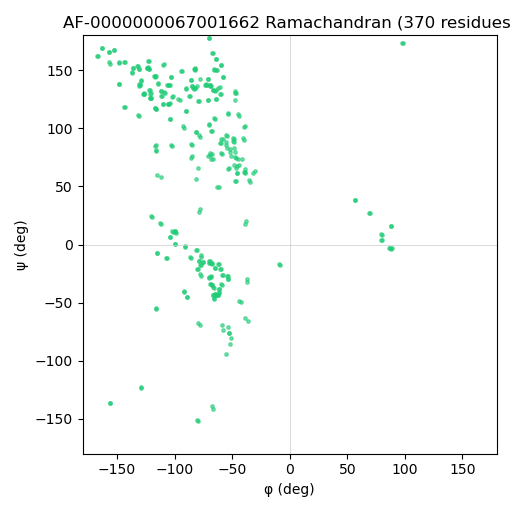6.75 11.312 -3.252 1 97.56 177 GLN B CA 1
ATOM 2857 C C . GLN B 1 177 ? -16.297 12.5 -4.09 1 97.56 177 GLN B C 1
ATOM 2859 O O . GLN B 1 177 ? -17.094 13.344 -4.48 1 97.56 177 GLN B O 1
ATOM 2864 N N . TYR B 1 178 ? -15.008 12.539 -4.309 1 96.81 178 TYR B N 1
ATOM 2865 C CA . TYR B 1 178 ? -14.461 13.484 -5.27 1 96.81 178 TYR B CA 1
ATOM 2866 C C . TYR B 1 178 ? -13.984 12.773 -6.531 1 96.81 178 TYR B C 1
ATOM 2868 O O . TYR B 1 178 ? -13.188 11.828 -6.453 1 96.81 178 TYR B O 1
ATOM 2876 N N . LYS B 1 179 ? -14.359 13.211 -7.676 1 94.94 179 LYS B N 1
ATOM 2877 C CA . LYS B 1 179 ? -13.984 12.562 -8.93 1 94.94 179 LYS B CA 1
ATOM 2878 C C . LYS B 1 179 ? -12.484 12.648 -9.172 1 94.94 179 LYS B C 1
ATOM 2880 O O . LYS B 1 179 ? -11.867 11.711 -9.68 1 94.94 179 LYS B O 1
ATOM 2885 N N . THR B 1 180 ? -11.938 13.797 -8.789 1 93.12 180 THR B N 1
ATOM 2886 C CA . THR B 1 180 ? -10.5 14 -8.914 1 93.12 180 THR B CA 1
ATOM 2887 C C . THR B 1 180 ? -9.906 14.492 -7.594 1 93.12 180 THR B C 1
ATOM 2889 O O . THR B 1 180 ? -9.898 13.766 -6.598 1 93.12 180 THR B O 1
ATOM 2892 N N . LYS B 1 181 ? -9.234 15.68 -7.59 1 85.88 181 LYS B N 1
ATOM 2893 C CA . LYS B 1 181 ? -8.602 16.188 -6.379 1 85.88 181 LYS B CA 1
ATOM 2894 C C . LYS B 1 181 ? -9.609 16.922 -5.5 1 85.88 181 LYS B C 1
ATOM 2896 O O . LYS B 1 181 ? -10.609 17.453 -5.996 1 85.88 181 LYS B O 1
ATOM 2901 N N . VAL B 1 182 ? -9.25 16.828 -4.199 1 83.06 182 VAL B N 1
ATOM 2902 C CA . VAL B 1 182 ? -10.086 17.578 -3.266 1 83.06 182 VAL B CA 1
ATOM 2903 C C . VAL B 1 182 ? -9.945 19.078 -3.533 1 83.06 182 VAL B C 1
ATOM 2905 O O . VAL B 1 182 ? -8.828 19.578 -3.707 1 83.06 182 VAL B O 1
ATOM 2908 N N . ARG B 1 183 ? -10.906 19.734 -4.078 1 64.19 183 ARG B N 1
ATOM 2909 C CA . ARG B 1 183 ? -10.844 21.172 -4.383 1 64.19 183 ARG B CA 1
ATOM 2910 C C . ARG B 1 183 ? -10.445 21.969 -3.15 1 64.19 183 ARG B C 1
ATOM 2912 O O . ARG B 1 183 ? -9.602 22.859 -3.234 1 64.19 183 ARG B O 1
ATOM 2919 N N . SER B 1 184 ? -11.203 22.281 -2.107 1 56.81 184 SER B N 1
ATOM 2920 C CA . SER B 1 184 ? -11 23.25 -1.041 1 56.81 184 SER B CA 1
ATOM 2921 C C . SER B 1 184 ? -10.766 22.562 0.3 1 56.81 184 SER B C 1
ATOM 2923 O O . SER B 1 184 ? -11.695 22.047 0.909 1 56.81 184 SER B O 1
ATOM 2925 N N . VAL B 1 185 ? -9.734 21.703 0.379 1 49.81 185 VAL B N 1
ATOM 2926 C CA . VAL B 1 185 ? -9.82 21.141 1.717 1 49.81 185 VAL B CA 1
ATOM 2927 C C . VAL B 1 185 ? -9.25 22.109 2.738 1 49.81 185 VAL B C 1
ATOM 2929 O O . VAL B 1 185 ? -8.109 22.562 2.613 1 49.81 185 VAL B O 1
ATOM 2932 N N . SER B 1 186 ? -9.984 22.922 3.363 1 47.53 186 SER B N 1
ATOM 2933 C CA . SER B 1 186 ? -9.578 23.625 4.574 1 47.53 186 SER B CA 1
ATOM 2934 C C . SER B 1 186 ? -9.211 22.656 5.688 1 47.53 186 SER B C 1
ATOM 2936 O O . SER B 1 186 ? -10.062 21.891 6.152 1 47.53 186 SER B O 1
ATOM 2938 N N . PHE B 1 187 ? -8.078 22.094 5.629 1 44.5 187 PHE B N 1
ATOM 2939 C CA . PHE B 1 187 ? -7.727 21.25 6.77 1 44.5 187 PHE B CA 1
ATOM 2940 C C . PHE B 1 187 ? -7.531 22.094 8.023 1 44.5 187 PHE B C 1
ATOM 2942 O O . PHE B 1 187 ? -7.152 23.266 7.934 1 44.5 187 PHE B O 1
#

Foldseek 3Di:
DKFADPVRQWIKAFADPCFAPPDFFWEWEQFPVQCVLVVHRTFTKGKDFPVRMDIPGNPVQKDKDKQQLPPCPVPPPPPPPDDPDPPPPPPPCPPDDDDPPPPPPPPNRNPPRPPPSWIKMWMAGNPPSRTAWIDTPVRPRIIMGGDPRDPDGGHHAAYACVCNGDPPDDDDPNHHYHNHDDDDPPD/DKFADPVRQWIKAFADPCFAPPDFFWEWEQFPVQCVLVVHRTFTKGKDFPVRMDIPGNPVQKDKDKQQLPPCPVVPPPPPPDDPDPPPPPPPCPPDDDPPPPPPPPPNRNPPRPPPSWIKMWMAGNPPSRTAWIDTPVRPRIIMGGDPRDPDGGHHAAYACVCNGDPPDDDDPNHHYHNHDDDDPPD

Solvent-accessible surface area (backbone atoms only — not comparable to full-atom values): 21190 Å² total; per-residue (Å²): 90,57,30,42,44,84,65,57,60,32,30,39,35,41,66,59,93,58,47,79,50,91,54,58,35,36,30,37,30,26,41,68,67,34,7,22,48,12,10,22,76,38,25,31,35,34,79,42,54,44,90,32,53,44,57,90,33,38,65,88,45,50,40,74,29,70,40,39,52,55,68,74,67,68,71,66,70,68,71,62,89,75,79,82,84,73,76,77,76,76,81,75,80,68,79,74,81,78,80,83,62,69,78,58,85,70,71,63,31,67,56,73,83,52,81,62,75,60,54,41,35,36,31,18,33,67,71,62,25,23,42,46,34,34,40,40,77,90,42,74,71,34,31,33,33,32,46,12,41,33,89,77,76,44,54,51,37,30,31,27,16,52,73,57,51,59,90,82,62,74,82,62,82,87,37,47,80,27,62,43,72,77,82,77,73,83,123,90,58,29,41,43,84,65,57,59,33,29,41,35,41,66,58,92,59,46,77,51,90,54,57,34,36,31,36,32,26,42,70,69,35,7,23,48,12,9,22,76,38,24,30,36,34,78,40,55,43,89,35,52,43,55,88,33,37,65,89,46,51,39,73,28,69,42,41,53,56,70,75,68,68,72,68,72,69,72,62,87,76,83,81,85,74,76,77,76,76,80,75,79,68,79,73,79,78,80,82,60,70,80,58,87,69,72,66,34,67,56,73,84,53,80,62,75,59,52,42,34,37,32,18,33,68,70,63,25,23,44,46,34,32,41,39,78,88,42,74,71,34,34,34,34,32,45,11,40,33,90,77,75,45,54,51,38,31,32,26,17,51,71,58,50,59,91,83,62,76,80,61,82,86,37,46,82,26,61,44,73,78,81,78,73,82,123

InterPro domains:
  IPR006913 CENP-V/GFA domain [PF04828] (2-68)
  IPR006913 CENP-V/GFA domain [PS51891] (1-121)
  IPR011057 Mss4-like superfamily [SSF51316] (2-68)
  IPR011057 Mss4-like superfamily [SSF51316] (116-180)

Secondary structure (DSSP, 8-state):
-EEE-TTSS-EEEE--TTTTSSS---EEE-SHHHHHHHTSS-EEEEEEEGGGEEEEE-GGGEEEEE--------------SS-S-----------S-STT-----------TTSS--S--EEEEETTT--EEEEE-TTSTTEEEEEGGG-SS-PPP-EEESGGG--TT--PPTT-EE-SSS-S----/-EEE-TTSS-EEEE--TTTTSSS---EEE-SHHHHHHHTSS-EEEEEEEGGGEEEEE-GGGEEEEE--------------SS-S-----------S-STT-----------TTSS--S--EEEEETTT--EEEEE-TTSTTEEEEEGGG-SS-PPP-EEESGGG--TT--PPTT-EE-SSS-S----

Nearest PDB structures (foldseek):
  8ajq-assembly2_C  TM=8.476E-01  e=1.308E-07  Pseudomonas aeruginosa PAO1
  3fac-assembly6_F  TM=7.433E-01  e=2.848E-06  Cereibacter sphaeroides 2.4.1
  1xa8-assembly1_A  TM=6.053E-01  e=1.329E-05  Paracoccus denitrificans
  6r0v-assembly3_C  TM=4.853E-01  e=6.033E-01  Magnetospirillum gryphiswaldense MSR-1
  8veh-assembly4_D  TM=4.200E-01  e=6.846E+00  Rickettsia bellii RML369-C

pLDDT: mean 77.94, std 27.81, range [28.02, 98.81]

Organism: NCBI:txid86049

Sequence (374 aa):
MEGECLCKAVAVKVNDDNLFGEQRRGHICHCNNCRKVAGGIFGVNLTIEEEKVEFPKGKDNIKAYTVSLSMHLIAIYLSSPSAPHRHLHLIAICVSSPSNCALTHMMRMHDPDTLSGTPLQRFFCQTCGVPIMSITPLYKGKVVLKLGLYPKLPVPEWESFAERRQHWEKPFEGTIQYKTKVRSVSFMEGECLCKAVAVKVNDDNLFGEQRRGHICHCNNCRKVAGGIFGVNLTIEEEKVEFPKGKDNIKAYTVSLSMHLIAIYLSSPSAPHRHLHLIAICVSSPSNCALTHMMRMHDPDTLSGTPLQRFFCQTCGVPIMSITPLYKGKVVLKLGLYPKLPVPEWESFAERRQHWEKPFEGTIQYKTKVRSVSF

Radius of gyration: 23.15 Å; Cα contacts (8 Å, |Δi|>4): 733; chains: 2; bounding box: 55×74×63 Å